Protein AF-A0A453KI21-F1 (afdb_monomer_lite)

Sequence (254 aa):
MFSLVADFQQQKTLALNTKFVDGLRAILQSTSLDKEFIAKAITLPGQGEIMDMMSIADPDAVHAVRTFIKKELAFQLKDDLLAAVTSNRSSEAYAFDHDSVARRALKNTCLAYLASLNEPDVTELALNEYKSATNMTEQFAALAALSQNPGQVREDALLDFYNKWQQDYLVVSKWFALQATSDIPGNVVNVQKLLAHPAFDMRNPNKVYSLIGGFCGSPVSFHAKDGSGYKFLGEVVLQLDKINPQVSLTVIAK

InterPro domains:
  IPR012779 Peptidase M1, alanyl aminopeptidase [PTHR46322] (1-251)
  IPR024601 Peptidase M1, alanyl aminopeptidase, C-terminal [PF17432] (8-248)
  IPR037144 Peptidase M1, alanyl aminopeptidase, C-terminal domain superfamily [G3DSA:1.25.50.10] (1-254)

Organism: Aegilops tauschii subsp. strangulata (NCBI:txid200361)

Foldseek 3Di:
DVVQLVCVVVVHDDDDDVVVLVVLLCLLPDPPDQLLVNLVVPDDDALVVVQVPDPHRDLVSSVVSVLVVLQVSCVVCVVSLVCLLVVLDDPDDDDDDRNVVSSLSNNLSSLLSNLSPVDPVSLVVLVCQLVPDPDPSSNVSSLLSNCQDDDDSNVVSLVVQCVVCVVPLVSVLQSLLSLLLHLPPPSLVVLVVVCVPPSADLLDLSSCCSHLVSNVSNCCRLVPVVNSNVVSLVVSLVVSCVRPVVSSVVSVVD

Structure (mmCIF, N/CA/C/O backbone):
data_AF-A0A453KI21-F1
#
_entry.id   AF-A0A453KI21-F1
#
loop_
_atom_site.group_PDB
_atom_site.id
_atom_site.type_symbol
_atom_site.label_atom_id
_atom_site.label_alt_id
_atom_site.label_comp_id
_atom_site.label_asym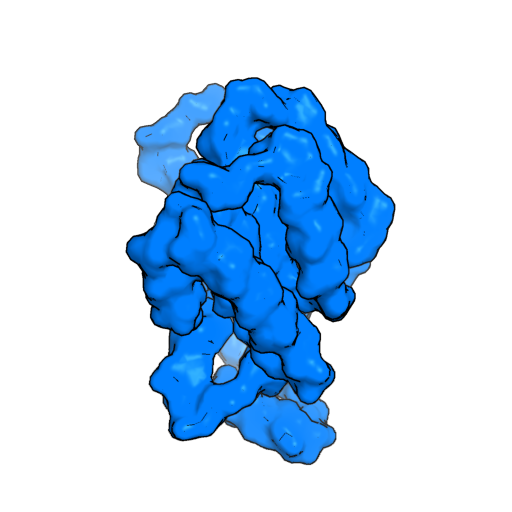_id
_atom_site.label_entity_id
_atom_site.label_seq_id
_atom_site.pdbx_PDB_ins_code
_atom_site.Cartn_x
_atom_site.Cartn_y
_atom_site.Cartn_z
_atom_site.occupancy
_atom_site.B_iso_or_equiv
_atom_site.auth_seq_id
_atom_site.auth_comp_id
_atom_site.auth_asym_id
_atom_site.auth_atom_id
_atom_site.pdbx_PDB_model_num
ATOM 1 N N . MET A 1 1 ? -18.758 -6.637 -2.333 1.00 88.69 1 MET A N 1
ATOM 2 C CA . MET A 1 1 ? -17.646 -6.210 -3.210 1.00 88.69 1 MET A CA 1
ATOM 3 C C . MET A 1 1 ? -17.960 -6.483 -4.677 1.00 88.69 1 MET A C 1
ATOM 5 O O . MET A 1 1 ? -18.103 -5.515 -5.399 1.00 88.69 1 MET A O 1
ATOM 9 N N . PHE A 1 2 ? -18.171 -7.729 -5.120 1.00 92.88 2 PHE A N 1
ATOM 10 C CA . PHE A 1 2 ? -18.483 -8.014 -6.537 1.00 92.88 2 PHE A CA 1
ATOM 11 C C . PHE A 1 2 ? -19.750 -7.332 -7.070 1.00 92.88 2 PHE A C 1
ATOM 13 O O . PHE A 1 2 ? -19.760 -6.870 -8.204 1.00 92.88 2 PHE A O 1
ATOM 20 N N . SER A 1 3 ? -20.789 -7.186 -6.242 1.00 93.69 3 SER A N 1
ATOM 21 C CA . SER A 1 3 ? -21.963 -6.381 -6.605 1.00 93.69 3 SER A CA 1
ATOM 22 C C . SER A 1 3 ? -21.591 -4.926 -6.915 1.00 93.69 3 SER A C 1
ATOM 24 O O . SER A 1 3 ? -22.049 -4.385 -7.908 1.00 93.69 3 SER A O 1
ATOM 26 N N . LEU A 1 4 ? -20.688 -4.329 -6.128 1.00 95.75 4 LEU A N 1
ATOM 27 C CA . LEU A 1 4 ? -20.191 -2.969 -6.349 1.00 95.75 4 LEU A CA 1
ATOM 28 C C . LEU A 1 4 ? -19.322 -2.871 -7.608 1.00 95.75 4 LEU A C 1
ATOM 30 O O . LEU A 1 4 ? -19.345 -1.842 -8.268 1.00 95.75 4 LEU A O 1
ATOM 34 N N . VAL A 1 5 ? -18.586 -3.929 -7.965 1.00 94.88 5 VAL A N 1
ATOM 35 C CA . VAL A 1 5 ? -17.861 -4.005 -9.249 1.00 94.88 5 VAL A CA 1
ATOM 36 C C . VAL A 1 5 ? -18.844 -3.984 -10.414 1.00 94.88 5 VAL A C 1
ATOM 38 O O . VAL A 1 5 ? -18.691 -3.167 -11.318 1.00 94.88 5 VAL A O 1
ATOM 41 N N . ALA A 1 6 ? -19.900 -4.799 -10.356 1.00 94.00 6 ALA A N 1
ATOM 42 C CA . ALA A 1 6 ? -20.945 -4.796 -11.376 1.00 94.00 6 ALA A CA 1
ATOM 43 C C . ALA A 1 6 ? -21.673 -3.441 -11.462 1.00 94.00 6 ALA A C 1
ATOM 45 O O . ALA A 1 6 ? -21.967 -2.969 -12.561 1.00 94.00 6 ALA A O 1
ATOM 46 N N . ASP A 1 7 ? -21.937 -2.800 -10.321 1.00 96.19 7 ASP A N 1
ATOM 47 C CA . ASP A 1 7 ? -22.543 -1.469 -10.266 1.00 96.19 7 ASP A CA 1
ATOM 48 C C . ASP A 1 7 ? -21.616 -0.400 -10.865 1.00 96.19 7 ASP A C 1
ATOM 50 O O . ASP A 1 7 ? -22.073 0.406 -11.675 1.00 96.19 7 ASP A O 1
ATOM 54 N N . PHE A 1 8 ? -20.312 -0.438 -10.559 1.00 96.56 8 PHE A N 1
ATOM 55 C CA . PHE A 1 8 ? -19.313 0.464 -11.143 1.00 96.56 8 PHE A CA 1
ATOM 56 C C . PHE A 1 8 ? -19.233 0.319 -12.668 1.00 96.56 8 PHE A C 1
ATOM 58 O O . PHE A 1 8 ? -19.279 1.314 -13.391 1.00 96.56 8 PHE A O 1
ATOM 65 N N . GLN A 1 9 ? -19.179 -0.918 -13.171 1.00 94.25 9 GLN A N 1
ATOM 66 C CA . GLN A 1 9 ? -19.146 -1.212 -14.609 1.00 94.25 9 GLN A CA 1
ATOM 67 C C . GLN A 1 9 ? -20.409 -0.725 -15.336 1.00 94.25 9 GLN A C 1
ATOM 69 O O . GLN A 1 9 ? -20.347 -0.334 -16.500 1.00 94.25 9 GLN A O 1
ATOM 74 N N . GLN A 1 10 ? -21.549 -0.704 -14.642 1.00 95.81 10 GLN A N 1
ATOM 75 C CA . GLN A 1 10 ? -22.823 -0.175 -15.138 1.00 95.81 10 GLN A CA 1
ATOM 76 C C . GLN A 1 10 ? -23.001 1.328 -14.868 1.00 95.81 10 GLN A C 1
ATOM 78 O O . GLN A 1 10 ? -24.093 1.852 -15.083 1.00 95.81 10 GLN A O 1
ATOM 83 N N . GLN A 1 11 ? -21.957 2.018 -14.391 1.00 94.88 11 GLN A N 1
ATOM 84 C CA . GLN A 1 11 ? -21.974 3.446 -14.052 1.00 94.88 11 GLN A CA 1
ATOM 85 C C . GLN A 1 11 ? -23.061 3.829 -13.034 1.00 94.88 11 GLN A C 1
ATOM 87 O O . GLN A 1 11 ? -23.591 4.941 -13.050 1.00 94.88 11 GLN A O 1
ATOM 92 N N . LYS A 1 12 ? -23.408 2.908 -12.132 1.00 96.19 12 LYS A N 1
ATOM 93 C CA . LYS A 1 12 ? -24.320 3.183 -11.022 1.00 96.19 12 LYS A CA 1
ATOM 94 C C . LYS A 1 12 ? -23.566 3.815 -9.860 1.00 96.19 12 LYS A C 1
ATOM 96 O O . LYS A 1 12 ? -22.378 3.572 -9.650 1.00 96.19 12 LYS A O 1
ATOM 101 N N . THR A 1 13 ? -24.290 4.586 -9.056 1.00 94.19 13 THR A N 1
ATOM 102 C CA . THR A 1 13 ? -23.771 5.110 -7.793 1.00 94.19 13 THR A CA 1
ATOM 103 C C . THR A 1 13 ? -23.412 3.961 -6.859 1.00 94.19 13 THR A C 1
ATOM 105 O O . THR A 1 13 ? -24.246 3.102 -6.570 1.00 94.19 13 THR A O 1
ATOM 108 N N . LEU A 1 14 ? -22.178 3.962 -6.362 1.00 96.50 14 LEU A N 1
ATOM 109 C CA . LEU A 1 14 ? -21.730 2.994 -5.371 1.00 96.50 14 LEU A CA 1
ATOM 110 C C . LEU A 1 14 ? -22.283 3.362 -3.994 1.00 96.50 14 LEU A C 1
ATOM 112 O O . LEU A 1 14 ? -22.213 4.515 -3.576 1.00 96.50 14 LEU A O 1
ATOM 116 N N . ALA A 1 15 ? -22.809 2.370 -3.281 1.00 95.62 15 ALA A N 1
ATOM 117 C CA . ALA A 1 15 ? -23.308 2.538 -1.924 1.00 95.62 15 ALA A CA 1
ATOM 118 C C . ALA A 1 15 ? -22.867 1.355 -1.064 1.00 95.62 15 ALA A C 1
ATOM 120 O O . ALA A 1 15 ? -23.114 0.194 -1.399 1.00 95.62 15 ALA A O 1
ATOM 121 N N . LEU A 1 16 ? -22.203 1.642 0.055 1.00 95.31 16 LEU A N 1
ATOM 122 C CA . LEU A 1 16 ? -21.777 0.604 0.981 1.00 95.31 16 LEU A CA 1
ATOM 123 C C . LEU A 1 16 ? -22.941 0.208 1.897 1.00 95.31 16 LEU A C 1
ATOM 125 O O . LEU A 1 16 ? -23.665 1.056 2.412 1.00 95.31 16 LEU A O 1
ATOM 129 N N . ASN A 1 17 ? -23.128 -1.094 2.107 1.00 94.94 17 ASN A N 1
ATOM 130 C CA . ASN A 1 17 ? -24.158 -1.592 3.015 1.00 94.94 17 ASN A CA 1
ATOM 131 C C . ASN A 1 17 ? -23.840 -1.152 4.453 1.00 94.94 17 ASN A C 1
ATOM 133 O O . ASN A 1 17 ? -22.791 -1.513 4.983 1.00 94.94 17 ASN A O 1
ATOM 137 N N . THR A 1 18 ? -24.756 -0.433 5.101 1.00 94.88 18 THR A N 1
ATOM 138 C CA . THR A 1 18 ? -24.568 0.073 6.470 1.00 94.88 18 THR A CA 1
ATOM 139 C C . THR A 1 18 ? -24.265 -1.040 7.472 1.00 94.88 18 THR A C 1
ATOM 141 O O . THR A 1 18 ? -23.373 -0.886 8.298 1.00 94.88 18 THR A O 1
ATOM 144 N N . LYS A 1 19 ? -24.877 -2.223 7.323 1.00 96.75 19 LYS A N 1
ATOM 145 C CA . LYS A 1 19 ? -24.600 -3.384 8.189 1.00 96.75 19 LYS A CA 1
ATOM 146 C C . LYS A 1 19 ? -23.153 -3.870 8.100 1.00 96.75 19 LYS A C 1
ATOM 148 O O . LYS A 1 19 ? -22.631 -4.417 9.066 1.00 96.75 19 LYS A O 1
ATOM 153 N N . PHE A 1 20 ? -22.514 -3.708 6.941 1.00 96.19 20 PHE A N 1
ATOM 154 C CA . PHE A 1 20 ? -21.101 -4.047 6.777 1.00 96.19 20 PHE A CA 1
ATOM 155 C C . PHE A 1 20 ? -20.214 -3.063 7.547 1.00 96.19 20 PHE A C 1
ATOM 157 O O . PHE A 1 20 ? -19.293 -3.490 8.240 1.00 96.19 20 PHE A O 1
ATOM 164 N N . VAL A 1 21 ? -20.538 -1.767 7.492 1.00 97.69 21 VAL A N 1
ATOM 165 C CA . VAL A 1 21 ? -19.843 -0.730 8.269 1.00 97.69 21 VAL A CA 1
ATOM 166 C C . VAL A 1 21 ? -20.024 -0.962 9.769 1.00 97.69 21 VAL A C 1
ATOM 168 O O . VAL A 1 21 ? -19.043 -0.962 10.508 1.00 97.69 21 VAL A O 1
ATOM 171 N N . ASP A 1 22 ? -21.251 -1.240 10.214 1.00 97.69 22 ASP A N 1
ATOM 172 C CA . ASP A 1 22 ? -21.559 -1.503 11.623 1.00 97.69 22 ASP A CA 1
ATOM 173 C C . ASP A 1 22 ? -20.832 -2.747 12.152 1.00 97.69 22 ASP A C 1
ATOM 175 O O . ASP A 1 22 ? -20.326 -2.740 13.274 1.00 97.69 22 ASP A O 1
ATOM 179 N N . GLY A 1 23 ? -20.716 -3.796 11.331 1.00 97.88 23 GLY A N 1
ATOM 180 C CA . GLY A 1 23 ? -19.939 -4.988 11.668 1.00 97.88 23 GLY A CA 1
ATOM 181 C C . GLY A 1 23 ? -18.451 -4.687 11.860 1.00 97.88 23 GLY A C 1
ATOM 182 O O . GLY A 1 23 ? -17.856 -5.129 12.844 1.00 97.88 23 GLY A O 1
ATOM 183 N N . LEU A 1 24 ? -17.851 -3.893 10.966 1.00 97.81 24 LEU A N 1
ATOM 184 C CA . LEU A 1 24 ? -16.454 -3.475 11.110 1.00 97.81 24 LEU A CA 1
ATOM 185 C C . LEU A 1 24 ? -16.248 -2.539 12.305 1.00 97.81 24 LEU A C 1
ATOM 187 O O . LEU A 1 24 ? -15.242 -2.676 12.999 1.00 97.81 24 LEU A O 1
ATOM 191 N N . ARG A 1 25 ? -17.213 -1.659 12.605 1.00 98.38 25 ARG A N 1
ATOM 192 C CA . ARG A 1 25 ? -17.193 -0.830 13.818 1.00 98.38 25 ARG A CA 1
ATOM 193 C C . ARG A 1 25 ? -17.177 -1.689 15.078 1.00 98.38 25 ARG A C 1
ATOM 195 O O . ARG A 1 25 ? -16.337 -1.476 15.945 1.00 98.38 25 ARG A O 1
ATOM 202 N N . ALA A 1 26 ? -18.051 -2.694 15.153 1.00 98.12 26 ALA A N 1
ATOM 203 C CA . ALA A 1 26 ? -18.116 -3.603 16.295 1.00 98.12 26 ALA A CA 1
ATOM 204 C C . ALA A 1 26 ? -16.807 -4.389 16.492 1.00 98.12 26 ALA A C 1
ATOM 206 O O . ALA A 1 26 ? -16.370 -4.582 17.625 1.00 98.12 26 ALA A O 1
ATOM 207 N N . ILE A 1 27 ? -16.158 -4.809 15.400 1.00 97.88 27 ILE A N 1
ATOM 208 C CA . ILE A 1 27 ? -14.840 -5.458 15.454 1.00 97.88 27 ILE A CA 1
ATOM 209 C C . ILE A 1 27 ? -13.773 -4.474 15.955 1.00 97.88 27 ILE A C 1
ATOM 211 O O . ILE A 1 27 ? -13.009 -4.818 16.853 1.00 97.88 27 ILE A O 1
ATOM 215 N N . LEU A 1 28 ? -13.740 -3.253 15.414 1.00 97.25 28 LEU A N 1
ATOM 216 C CA . LEU A 1 28 ? -12.749 -2.228 15.754 1.00 97.25 28 LEU A CA 1
ATOM 217 C C . LEU A 1 28 ? -12.852 -1.752 17.213 1.00 97.25 28 LEU A C 1
ATOM 219 O O . LEU A 1 28 ? -11.831 -1.489 17.842 1.00 97.25 28 LEU A O 1
ATOM 223 N N . GLN A 1 29 ? -14.070 -1.672 17.754 1.00 96.62 29 GLN A N 1
ATOM 224 C CA . GLN A 1 29 ? -14.344 -1.271 19.139 1.00 96.62 29 GLN A CA 1
ATOM 225 C C . GLN A 1 29 ? -14.232 -2.426 20.150 1.00 96.62 29 GLN A C 1
ATOM 227 O O . GLN A 1 29 ? -14.390 -2.211 21.354 1.00 96.62 29 GLN A O 1
ATOM 232 N N . SER A 1 30 ? -13.990 -3.656 19.692 1.00 96.50 30 SER A N 1
ATOM 233 C CA . SER A 1 30 ? -13.939 -4.813 20.579 1.00 96.50 30 SER A CA 1
ATOM 234 C C . SER A 1 30 ? -12.731 -4.761 21.513 1.00 96.50 30 SER A C 1
ATOM 236 O O . SER A 1 30 ? -11.589 -4.640 21.076 1.00 96.50 30 SER A O 1
ATOM 238 N N . THR A 1 31 ? -12.978 -4.923 22.812 1.00 93.56 31 THR A N 1
ATOM 239 C CA . THR A 1 31 ? -11.933 -4.998 23.843 1.00 93.56 31 THR A CA 1
ATOM 240 C C . THR A 1 31 ? -11.497 -6.427 24.156 1.00 93.56 31 THR A C 1
ATOM 242 O O . THR A 1 31 ? -10.493 -6.621 24.838 1.00 93.56 31 THR A O 1
ATOM 245 N N . SER A 1 32 ? -12.239 -7.431 23.678 1.00 95.69 32 SER A N 1
ATOM 246 C CA . SER A 1 32 ? -11.951 -8.849 23.922 1.00 95.69 32 SER A CA 1
ATOM 247 C C . SER A 1 32 ? -11.185 -9.518 22.783 1.00 95.69 32 SER A C 1
ATOM 249 O O . SER A 1 32 ? -10.675 -10.622 22.961 1.00 95.69 32 SER A O 1
ATOM 251 N N . LEU A 1 33 ? -11.164 -8.904 21.597 1.00 97.12 33 LEU A N 1
ATOM 252 C CA . LEU A 1 33 ? -10.448 -9.428 20.440 1.00 97.12 33 LEU A CA 1
ATOM 253 C C . LEU A 1 33 ? -8.982 -9.001 20.472 1.00 97.12 33 LEU A C 1
ATOM 255 O O . LEU A 1 33 ? -8.642 -7.887 20.866 1.00 97.12 33 LEU A O 1
ATOM 259 N N . ASP A 1 34 ? -8.120 -9.893 19.997 1.00 97.19 34 ASP A N 1
ATOM 260 C CA . ASP A 1 34 ? -6.720 -9.578 19.761 1.00 97.19 34 ASP A CA 1
ATOM 261 C C . ASP A 1 34 ? -6.574 -8.483 18.683 1.00 97.19 34 ASP A C 1
ATOM 263 O O . ASP A 1 34 ? -7.306 -8.449 17.688 1.00 97.19 34 ASP A O 1
ATOM 267 N N . LYS A 1 35 ? -5.616 -7.570 18.870 1.00 97.94 35 LYS A N 1
ATOM 268 C CA . LYS A 1 35 ? -5.434 -6.412 17.980 1.00 97.94 35 LYS A CA 1
ATOM 269 C C . LYS A 1 35 ? -4.913 -6.797 16.599 1.00 97.94 35 LYS A C 1
ATOM 271 O O . LYS A 1 35 ? -5.273 -6.146 15.619 1.00 97.94 35 LYS A O 1
ATOM 276 N N . GLU A 1 36 ? -4.095 -7.842 16.499 1.00 96.44 36 GLU A N 1
ATOM 277 C CA . GLU A 1 36 ? -3.643 -8.365 15.213 1.00 96.44 36 GLU A CA 1
ATOM 278 C C . GLU A 1 36 ? -4.816 -9.000 14.463 1.00 96.44 36 GLU A C 1
ATOM 280 O O . GLU A 1 36 ? -4.980 -8.760 13.264 1.00 96.44 36 GLU A O 1
ATOM 285 N N . PHE A 1 37 ? -5.691 -9.720 15.178 1.00 98.06 37 PHE A N 1
ATOM 286 C CA . PHE A 1 37 ? -6.939 -10.220 14.602 1.00 98.06 37 PHE A CA 1
ATOM 287 C C . PHE A 1 37 ? -7.814 -9.079 14.074 1.00 98.06 37 PHE A C 1
ATOM 289 O O . PHE A 1 37 ? -8.241 -9.138 12.921 1.00 98.06 37 PHE A O 1
ATOM 296 N N . ILE A 1 38 ? -8.039 -8.022 14.866 1.00 98.44 38 ILE A N 1
ATOM 297 C CA . ILE A 1 38 ? -8.803 -6.843 14.423 1.00 98.44 38 ILE A CA 1
ATOM 298 C C . ILE A 1 38 ? -8.168 -6.254 13.157 1.00 98.44 38 ILE A C 1
ATOM 300 O O . ILE A 1 38 ? -8.865 -6.061 12.162 1.00 98.44 38 ILE A O 1
ATOM 304 N N . ALA A 1 39 ? -6.848 -6.031 13.153 1.00 98.25 39 ALA A N 1
ATOM 305 C CA . ALA A 1 39 ? -6.127 -5.480 12.005 1.00 98.25 39 ALA A CA 1
ATOM 306 C C . ALA A 1 39 ? -6.333 -6.317 10.730 1.00 98.25 39 ALA A C 1
ATOM 308 O O . ALA A 1 39 ? -6.591 -5.771 9.653 1.00 98.25 39 ALA A O 1
ATOM 309 N N . LYS A 1 40 ? -6.266 -7.649 10.842 1.00 97.75 40 LYS A N 1
ATOM 310 C CA . LYS A 1 40 ? -6.513 -8.563 9.719 1.00 97.75 40 LYS A CA 1
ATOM 311 C C . LYS A 1 40 ? -7.974 -8.572 9.285 1.00 97.75 40 LYS A C 1
ATOM 313 O O . LYS A 1 40 ? -8.231 -8.495 8.089 1.00 97.75 40 LYS A O 1
ATOM 318 N N . ALA A 1 41 ? -8.914 -8.609 10.226 1.00 97.69 41 ALA A N 1
ATOM 319 C CA . ALA A 1 41 ? -10.347 -8.647 9.946 1.00 97.69 41 ALA A CA 1
ATOM 320 C C . ALA A 1 41 ? -10.839 -7.396 9.202 1.00 97.69 41 ALA A C 1
ATOM 322 O O . ALA A 1 41 ? -11.707 -7.500 8.337 1.00 97.69 41 ALA A O 1
ATOM 323 N N . ILE A 1 42 ? -10.265 -6.225 9.501 1.00 97.25 42 ILE A N 1
ATOM 324 C CA . ILE A 1 42 ? -10.598 -4.977 8.803 1.00 97.25 42 ILE A CA 1
ATOM 325 C C . ILE A 1 42 ? -9.765 -4.754 7.532 1.00 97.25 42 ILE A C 1
ATOM 327 O O . ILE A 1 42 ? -9.990 -3.768 6.836 1.00 97.25 42 ILE A O 1
ATOM 331 N N . THR A 1 43 ? -8.788 -5.605 7.205 1.00 97.25 43 THR A N 1
ATOM 332 C CA . THR A 1 43 ? -7.973 -5.445 5.990 1.00 97.25 43 THR A CA 1
ATOM 333 C C . THR A 1 43 ? -8.751 -5.926 4.765 1.00 97.25 43 THR A C 1
ATOM 335 O O . THR A 1 43 ? -9.163 -7.080 4.692 1.00 97.25 43 THR A O 1
ATOM 338 N N . LEU A 1 44 ? -8.937 -5.048 3.773 1.00 96.06 44 LEU A N 1
ATOM 339 C CA . LEU A 1 44 ? -9.580 -5.424 2.511 1.00 96.06 44 LEU A CA 1
ATOM 340 C C . LEU A 1 44 ? -8.697 -6.393 1.708 1.00 96.06 44 LEU A C 1
ATOM 342 O O . LEU A 1 44 ? -7.485 -6.153 1.640 1.00 96.06 44 LEU A O 1
ATOM 346 N N . PRO A 1 45 ? -9.299 -7.379 1.010 1.00 95.62 45 PRO A N 1
ATOM 347 C CA . PRO A 1 45 ? -8.590 -8.252 0.077 1.00 95.62 45 PRO A CA 1
ATOM 348 C C . PRO A 1 45 ? -7.710 -7.485 -0.916 1.00 95.62 45 PRO A C 1
ATOM 350 O O . PRO A 1 45 ? -7.990 -6.326 -1.268 1.00 95.62 45 PRO A O 1
ATOM 353 N N . GLY A 1 46 ? -6.632 -8.128 -1.364 1.00 94.00 46 GLY A N 1
ATOM 354 C CA . GLY A 1 46 ? -5.739 -7.582 -2.387 1.00 94.00 46 GLY A CA 1
ATOM 355 C C . GLY A 1 46 ? -6.441 -7.427 -3.742 1.00 94.00 46 GLY A C 1
ATOM 356 O O . GLY A 1 46 ? -7.391 -8.143 -4.038 1.00 94.00 46 GLY A O 1
ATOM 357 N N . GLN A 1 47 ? -5.976 -6.507 -4.595 1.00 94.50 47 GLN A N 1
ATOM 358 C CA . GLN A 1 47 ? -6.562 -6.348 -5.937 1.00 94.50 47 GLN A CA 1
ATOM 359 C C . GLN A 1 47 ? -6.425 -7.633 -6.773 1.00 94.50 47 GLN A C 1
ATOM 361 O O . GLN A 1 47 ? -7.393 -8.040 -7.404 1.00 94.50 47 GLN A O 1
ATOM 366 N N . GLY A 1 48 ? -5.265 -8.303 -6.715 1.00 92.62 48 GLY A N 1
ATOM 367 C CA . GLY A 1 48 ? -5.045 -9.606 -7.358 1.00 92.62 48 GLY A CA 1
ATOM 368 C C . GLY A 1 48 ? -6.017 -10.678 -6.866 1.00 92.62 48 GLY A C 1
ATOM 369 O O . GLY A 1 48 ? -6.702 -11.286 -7.673 1.00 92.62 48 GLY A O 1
ATOM 370 N N . GLU A 1 49 ? -6.183 -10.809 -5.546 1.00 94.06 49 GLU A N 1
ATOM 371 C CA . GLU A 1 49 ? -7.136 -11.760 -4.946 1.00 94.06 49 GLU A CA 1
ATOM 372 C C . GLU A 1 49 ? -8.573 -11.525 -5.433 1.00 94.06 49 GLU A C 1
ATOM 374 O O . GLU A 1 49 ? -9.317 -12.470 -5.683 1.00 94.06 49 GLU A O 1
ATOM 379 N N . ILE A 1 50 ? -8.980 -10.259 -5.578 1.00 95.31 50 ILE A N 1
ATOM 380 C CA . ILE A 1 50 ? -10.307 -9.911 -6.096 1.00 95.31 50 ILE A CA 1
ATOM 381 C C . ILE A 1 50 ? -10.427 -10.316 -7.567 1.00 95.31 50 ILE A C 1
ATOM 383 O O . ILE A 1 50 ? -11.444 -10.900 -7.938 1.00 95.31 50 ILE A O 1
ATOM 387 N N . MET A 1 51 ? -9.411 -10.027 -8.386 1.00 94.94 51 MET A N 1
ATOM 388 C CA . MET A 1 51 ? -9.396 -10.375 -9.810 1.00 94.94 51 MET A CA 1
ATOM 389 C C . MET A 1 51 ? -9.379 -11.890 -10.045 1.00 94.94 51 MET A C 1
ATOM 391 O O . MET A 1 51 ? -10.090 -12.352 -10.931 1.00 94.94 51 MET A O 1
ATOM 395 N N . ASP A 1 52 ? -8.660 -12.662 -9.228 1.00 93.94 52 ASP A N 1
ATOM 396 C CA . ASP A 1 52 ? -8.603 -14.131 -9.320 1.00 93.94 52 ASP A CA 1
ATOM 397 C C . ASP A 1 52 ? -9.971 -14.791 -9.081 1.00 93.94 52 ASP A C 1
ATOM 399 O O . ASP A 1 52 ? -10.246 -15.888 -9.568 1.00 93.94 52 ASP A O 1
ATOM 403 N N . MET A 1 53 ? -10.856 -14.122 -8.337 1.00 93.88 53 MET A N 1
ATOM 404 C CA . MET A 1 53 ? -12.231 -14.568 -8.101 1.00 93.88 53 MET A CA 1
ATOM 405 C C . MET A 1 53 ? -13.218 -14.121 -9.195 1.00 93.88 53 MET A C 1
ATOM 407 O O . MET A 1 53 ? -14.389 -14.511 -9.158 1.00 93.88 53 MET A O 1
ATOM 411 N N . MET A 1 54 ? -12.793 -13.285 -10.148 1.00 94.38 54 MET A N 1
ATOM 412 C CA . MET A 1 54 ? -13.631 -12.792 -11.244 1.00 94.38 54 MET A CA 1
ATOM 413 C C . MET A 1 54 ? -13.513 -13.698 -12.472 1.00 94.38 54 MET A C 1
ATOM 415 O O . MET A 1 54 ? -12.452 -14.225 -12.782 1.00 94.38 54 MET A O 1
ATOM 419 N N . SER A 1 55 ? -14.604 -13.844 -13.228 1.00 93.25 55 SER A N 1
ATOM 420 C CA . SER A 1 55 ? -14.570 -14.570 -14.506 1.00 93.25 55 SER A CA 1
ATOM 421 C C . SER A 1 55 ? -13.780 -13.825 -15.584 1.00 93.25 55 SER A C 1
ATOM 423 O O . SER A 1 55 ? -13.120 -14.446 -16.412 1.00 93.25 55 SER A O 1
ATOM 425 N N . ILE A 1 56 ? -13.862 -12.493 -15.579 1.00 94.19 56 ILE A N 1
ATOM 426 C CA . ILE A 1 56 ? -13.089 -11.589 -16.430 1.00 94.19 56 ILE A CA 1
ATOM 427 C C . ILE A 1 56 ? -12.516 -10.521 -15.507 1.00 94.19 56 ILE A C 1
ATOM 429 O O . ILE A 1 56 ? -13.281 -9.791 -14.879 1.00 94.19 56 ILE A O 1
ATOM 433 N N . ALA A 1 57 ? -11.190 -10.443 -15.412 1.00 94.62 57 ALA A N 1
ATOM 434 C CA . ALA A 1 57 ? -10.521 -9.441 -14.595 1.00 94.62 57 ALA A CA 1
ATOM 435 C C . ALA A 1 57 ? -10.750 -8.028 -15.159 1.00 94.62 57 ALA A C 1
ATOM 437 O O . ALA A 1 57 ? -10.620 -7.796 -16.361 1.00 94.62 57 ALA A O 1
ATOM 438 N N . ASP A 1 58 ? -11.059 -7.084 -14.272 1.00 95.88 58 ASP A N 1
ATOM 439 C CA . ASP A 1 58 ? -11.208 -5.661 -14.588 1.00 95.88 58 ASP A CA 1
ATOM 440 C C . ASP A 1 58 ? -10.404 -4.841 -13.561 1.00 95.88 58 ASP A C 1
ATOM 442 O O . ASP A 1 58 ? -10.930 -4.505 -12.493 1.00 95.88 58 ASP A O 1
ATOM 446 N N . PRO A 1 59 ? -9.112 -4.571 -13.836 1.00 95.31 59 PRO A N 1
ATOM 447 C CA . PRO A 1 59 ? -8.220 -3.881 -12.904 1.00 95.31 59 PRO A CA 1
ATOM 448 C C . PRO A 1 59 ? -8.735 -2.500 -12.490 1.00 95.31 59 PRO A C 1
ATOM 450 O O . PRO A 1 59 ? -8.639 -2.132 -11.319 1.00 95.31 59 PRO A O 1
ATOM 453 N N . ASP A 1 60 ? -9.336 -1.757 -13.423 1.00 95.12 60 ASP A N 1
ATOM 454 C CA . ASP A 1 60 ? -9.865 -0.419 -13.161 1.00 95.12 60 ASP A CA 1
ATOM 455 C C . ASP A 1 60 ? -11.085 -0.472 -12.241 1.00 95.12 60 ASP A C 1
ATOM 457 O O . ASP A 1 60 ? -11.161 0.283 -11.267 1.00 95.12 60 ASP A O 1
ATOM 461 N N . ALA A 1 61 ? -12.035 -1.376 -12.511 1.00 96.38 61 ALA A N 1
ATOM 462 C CA . ALA A 1 61 ? -13.220 -1.519 -11.670 1.00 96.38 61 ALA A CA 1
ATOM 463 C C . ALA A 1 61 ? -12.866 -2.034 -10.270 1.00 96.38 61 ALA A C 1
ATOM 465 O O . ALA A 1 61 ? -13.399 -1.533 -9.276 1.00 96.38 61 ALA A O 1
ATOM 466 N N . VAL A 1 62 ? -11.935 -2.990 -10.171 1.00 96.81 62 VAL A N 1
ATOM 467 C CA . VAL A 1 62 ? -11.438 -3.493 -8.882 1.00 96.81 62 VAL A CA 1
ATOM 468 C C . VAL A 1 62 ? -10.751 -2.381 -8.097 1.00 96.81 62 VAL A C 1
ATOM 470 O O . VAL A 1 62 ? -11.077 -2.183 -6.922 1.00 96.81 62 VAL A O 1
ATOM 473 N N . HIS A 1 63 ? -9.853 -1.622 -8.731 1.00 96.44 63 HIS A N 1
ATOM 474 C CA . HIS A 1 63 ? -9.184 -0.497 -8.090 1.00 96.44 63 HIS A CA 1
ATOM 475 C C . HIS A 1 63 ? -10.190 0.559 -7.615 1.00 96.44 63 HIS A C 1
ATOM 477 O O . HIS A 1 63 ? -10.166 0.951 -6.445 1.00 96.44 63 HIS A O 1
ATOM 483 N N . ALA A 1 64 ? -11.115 0.980 -8.483 1.00 96.50 64 ALA A N 1
ATOM 484 C CA . ALA A 1 64 ? -12.105 2.002 -8.161 1.00 96.50 64 ALA A CA 1
ATOM 485 C C . ALA A 1 64 ? -13.013 1.582 -6.996 1.00 96.50 64 ALA A C 1
ATOM 487 O O . ALA A 1 64 ? -13.192 2.344 -6.045 1.00 96.50 64 ALA A O 1
ATOM 488 N N . VAL A 1 65 ? -13.535 0.351 -7.018 1.00 97.62 65 VAL A N 1
ATOM 489 C CA . VAL A 1 65 ? -14.411 -0.170 -5.958 1.00 97.62 65 VAL A CA 1
ATOM 490 C C . VAL A 1 65 ? -13.658 -0.378 -4.652 1.00 97.62 65 VAL A C 1
ATOM 492 O O . VAL A 1 65 ? -14.176 -0.036 -3.589 1.00 97.62 65 VAL A O 1
ATOM 495 N N . ARG A 1 66 ? -12.434 -0.913 -4.693 1.00 97.06 66 ARG A N 1
ATOM 496 C CA . ARG A 1 66 ? -11.625 -1.099 -3.483 1.00 97.06 66 ARG A CA 1
ATOM 497 C C . ARG A 1 66 ? -11.265 0.245 -2.852 1.00 97.06 66 ARG A C 1
ATOM 499 O O . ARG A 1 66 ? -11.371 0.387 -1.635 1.00 97.06 66 ARG A O 1
ATOM 506 N N . THR A 1 67 ? -10.899 1.233 -3.669 1.00 96.38 67 THR A N 1
ATOM 507 C CA . THR A 1 67 ? -10.640 2.609 -3.225 1.00 96.38 67 THR A CA 1
ATOM 508 C C . THR A 1 67 ? -11.898 3.254 -2.649 1.00 96.38 67 THR A C 1
ATOM 510 O O . THR A 1 67 ? -11.820 3.863 -1.583 1.00 96.38 67 THR A O 1
ATOM 513 N N . PHE A 1 68 ? -13.057 3.069 -3.290 1.00 97.81 68 PHE A N 1
ATOM 514 C CA . PHE A 1 68 ? -14.350 3.528 -2.777 1.00 97.81 68 PHE A CA 1
ATOM 515 C C . PHE A 1 68 ? -14.655 2.931 -1.400 1.00 97.81 68 PHE A C 1
ATOM 517 O O . PHE A 1 68 ? -14.859 3.683 -0.454 1.00 97.81 68 PHE A O 1
ATOM 524 N N . ILE A 1 69 ? -14.611 1.600 -1.253 1.00 98.06 69 ILE A N 1
ATOM 525 C CA . ILE A 1 69 ? -14.883 0.931 0.030 1.00 98.06 69 ILE A CA 1
ATOM 526 C C . ILE A 1 69 ? -13.913 1.430 1.103 1.00 98.06 69 ILE A C 1
ATOM 528 O O . ILE A 1 69 ? -14.335 1.726 2.217 1.00 98.06 69 ILE A O 1
ATOM 532 N N . LYS A 1 70 ? -12.620 1.550 0.773 1.00 97.81 70 LYS A N 1
ATOM 533 C CA . LYS A 1 70 ? -11.604 2.023 1.717 1.00 97.81 70 LYS A CA 1
ATOM 534 C C . LYS A 1 70 ? -11.912 3.435 2.223 1.00 97.81 70 LYS A C 1
ATOM 536 O O . LYS A 1 70 ? -11.882 3.653 3.432 1.00 97.81 70 LYS A O 1
ATOM 541 N N . LYS A 1 71 ? -12.225 4.365 1.315 1.00 97.62 71 LYS A N 1
ATOM 542 C CA . LYS A 1 71 ? -12.561 5.756 1.653 1.00 97.62 71 LYS A CA 1
ATOM 543 C C . LYS A 1 71 ? -13.872 5.861 2.425 1.00 97.62 71 LYS A C 1
ATOM 545 O O . LYS A 1 71 ? -13.927 6.579 3.413 1.00 97.62 71 LYS A O 1
ATOM 550 N N . GLU A 1 72 ? -14.890 5.109 2.019 1.00 98.12 72 GLU A N 1
ATOM 551 C CA . GLU A 1 72 ? -16.199 5.108 2.675 1.00 98.12 72 GLU A CA 1
ATOM 552 C C . GLU A 1 72 ? -16.108 4.581 4.114 1.00 98.12 72 GLU A C 1
ATOM 554 O O . GLU A 1 72 ? -16.655 5.180 5.037 1.00 98.12 72 GLU A O 1
ATOM 559 N N . LEU A 1 73 ? -15.343 3.505 4.332 1.00 98.50 73 LEU A N 1
ATOM 560 C CA . LEU A 1 73 ? -15.045 3.008 5.675 1.00 98.50 73 LEU A CA 1
ATOM 561 C C . LEU A 1 73 ? -14.243 4.020 6.490 1.00 98.50 73 LEU A C 1
ATOM 563 O O . LEU A 1 73 ? -14.576 4.263 7.645 1.00 98.50 73 LEU A O 1
ATOM 567 N N . ALA A 1 74 ? -13.210 4.622 5.897 1.00 98.44 74 ALA A N 1
ATOM 568 C CA . ALA A 1 74 ? -12.409 5.632 6.577 1.00 98.44 74 ALA A CA 1
ATOM 569 C C . ALA A 1 74 ? -13.249 6.843 7.004 1.00 98.44 74 ALA A C 1
ATOM 571 O O . ALA A 1 74 ? -13.036 7.375 8.088 1.00 98.44 74 ALA A O 1
ATOM 572 N N . PHE A 1 75 ? -14.21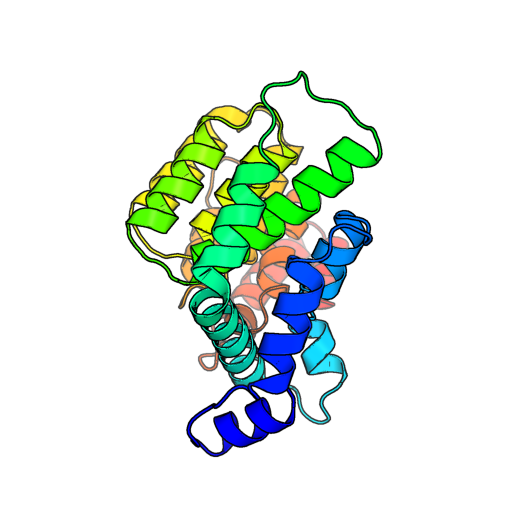8 7.244 6.179 1.00 98.25 75 PHE A N 1
ATOM 573 C CA . PHE A 1 75 ? -15.113 8.361 6.458 1.00 98.25 75 PHE A CA 1
ATOM 574 C C . PHE A 1 75 ? -16.109 8.012 7.569 1.00 98.25 75 PHE A C 1
ATOM 576 O O . PHE A 1 75 ? -16.181 8.710 8.578 1.00 98.25 75 PHE A O 1
ATOM 583 N N . GLN A 1 76 ? -16.835 6.896 7.436 1.00 98.31 76 GLN A N 1
ATOM 584 C CA . GLN A 1 76 ? -17.867 6.500 8.404 1.00 98.31 76 GLN A CA 1
ATOM 585 C C . GLN A 1 76 ? -17.318 6.002 9.753 1.00 98.31 76 GLN A C 1
ATOM 587 O O . GLN A 1 76 ? -18.072 5.926 10.727 1.00 98.31 76 GLN A O 1
ATOM 592 N N . LEU A 1 77 ? -16.037 5.623 9.808 1.00 98.50 77 LEU A N 1
ATOM 593 C CA . LEU A 1 77 ? -15.343 5.141 11.009 1.00 98.50 77 LEU A CA 1
ATOM 594 C C . LEU A 1 77 ? -14.213 6.086 11.444 1.00 98.50 77 LEU A C 1
ATOM 596 O O . LEU A 1 77 ? -13.327 5.661 12.182 1.00 98.50 77 LEU A O 1
ATOM 600 N N . LYS A 1 78 ? -14.197 7.347 10.980 1.00 98.50 78 LYS A N 1
ATOM 601 C CA . LYS A 1 78 ? -13.076 8.279 11.210 1.00 98.50 78 LYS A CA 1
ATOM 602 C C . LYS A 1 78 ? -12.701 8.373 12.692 1.00 98.50 78 LYS A C 1
ATOM 604 O O . LYS A 1 78 ? -11.533 8.195 13.036 1.00 98.50 78 LYS A O 1
ATOM 609 N N . ASP A 1 79 ? -13.686 8.578 13.563 1.00 98.25 79 ASP A N 1
ATOM 610 C CA . ASP A 1 79 ? -13.465 8.716 15.007 1.00 98.25 79 ASP A CA 1
ATOM 611 C C . ASP A 1 79 ? -12.955 7.415 15.644 1.00 98.25 79 ASP A C 1
ATOM 613 O O . ASP A 1 79 ? -12.010 7.438 16.436 1.00 98.25 79 ASP A O 1
ATOM 617 N N . ASP A 1 80 ? -13.511 6.267 15.244 1.00 98.50 80 ASP A N 1
ATOM 618 C CA . ASP A 1 80 ? -13.083 4.946 15.719 1.00 98.50 80 ASP A CA 1
ATOM 619 C C . ASP A 1 80 ? -11.627 4.650 15.320 1.00 98.50 80 ASP A C 1
ATOM 621 O O . ASP A 1 80 ? -10.816 4.180 16.122 1.00 98.50 80 ASP A O 1
ATOM 625 N N . LEU A 1 81 ? -11.271 4.968 14.073 1.00 98.69 81 LEU A N 1
ATOM 626 C CA . LEU A 1 81 ? -9.926 4.786 13.534 1.00 98.69 81 LEU A CA 1
ATOM 627 C C . LEU A 1 81 ? -8.919 5.722 14.215 1.00 98.69 81 LEU A C 1
ATOM 629 O O . LEU A 1 81 ? -7.812 5.288 14.539 1.00 98.69 81 LEU A O 1
ATOM 633 N N . LEU A 1 82 ? -9.291 6.981 14.474 1.00 98.50 82 LEU A N 1
ATOM 634 C CA . LEU A 1 82 ? -8.460 7.938 15.214 1.00 98.50 82 LEU A CA 1
ATOM 635 C C . LEU A 1 82 ? -8.222 7.485 16.659 1.00 98.50 82 LEU A C 1
ATOM 637 O O . LEU A 1 82 ? -7.086 7.549 17.149 1.00 98.50 82 LEU A O 1
ATOM 641 N N . ALA A 1 83 ? -9.263 6.983 17.328 1.00 98.12 83 ALA A N 1
ATOM 642 C CA . ALA A 1 83 ? -9.151 6.415 18.666 1.00 98.12 83 ALA A CA 1
ATOM 643 C C . ALA A 1 83 ? -8.221 5.190 18.676 1.00 98.12 83 ALA A C 1
ATOM 645 O O . ALA A 1 83 ? -7.352 5.076 19.548 1.00 98.12 83 ALA A O 1
ATOM 646 N N . ALA A 1 84 ? -8.332 4.311 17.674 1.00 98.06 84 ALA A N 1
ATOM 647 C CA . ALA A 1 84 ? -7.458 3.153 17.521 1.00 98.06 84 ALA A CA 1
ATOM 648 C C . ALA A 1 84 ? -5.994 3.553 17.267 1.00 98.06 84 ALA A C 1
ATOM 650 O O . ALA A 1 84 ? -5.102 2.990 17.898 1.00 98.06 84 ALA A O 1
ATOM 651 N N . VAL A 1 85 ? -5.720 4.545 16.409 1.00 98.25 85 VAL A N 1
ATOM 652 C CA . VAL A 1 85 ? -4.350 5.055 16.205 1.00 98.25 85 VAL A CA 1
ATOM 653 C C . VAL A 1 85 ? -3.786 5.610 17.510 1.00 98.25 85 VAL A C 1
ATOM 655 O O . VAL A 1 85 ? -2.688 5.231 17.914 1.00 98.25 85 VAL A O 1
ATOM 658 N N . THR A 1 86 ? -4.546 6.466 18.195 1.00 97.06 86 THR A N 1
ATOM 659 C CA . THR A 1 86 ? -4.083 7.171 19.398 1.00 97.06 86 THR A CA 1
ATOM 660 C C . THR A 1 86 ? -3.815 6.213 20.559 1.00 97.06 86 THR A C 1
ATOM 662 O O . THR A 1 86 ? -2.752 6.283 21.172 1.00 97.06 86 THR A O 1
ATOM 665 N N . SER A 1 87 ? -4.737 5.284 20.830 1.00 96.44 87 SER A N 1
ATOM 666 C CA . SER A 1 87 ? -4.623 4.309 21.929 1.00 96.44 87 SER A CA 1
ATOM 667 C C . SER A 1 87 ? -3.547 3.241 21.711 1.00 96.44 87 SER A C 1
ATOM 669 O O . SER A 1 87 ? -3.117 2.602 22.669 1.00 96.44 87 SER A O 1
ATOM 671 N N . ASN A 1 88 ? -3.095 3.048 20.468 1.00 96.44 88 ASN A N 1
ATOM 672 C CA . ASN A 1 88 ? -2.060 2.076 20.116 1.00 96.44 88 ASN A CA 1
ATOM 673 C C . ASN A 1 88 ? -0.693 2.721 19.828 1.00 96.44 88 ASN A C 1
ATOM 675 O O . ASN A 1 88 ? 0.227 2.044 19.363 1.00 96.44 88 ASN A O 1
ATOM 679 N N . ARG A 1 89 ? -0.513 4.011 20.134 1.00 95.25 89 ARG A N 1
ATOM 680 C CA . ARG A 1 89 ? 0.825 4.608 20.240 1.00 95.25 89 ARG A CA 1
ATOM 681 C C . ARG A 1 89 ? 1.557 4.039 21.455 1.00 95.25 89 ARG A C 1
ATOM 683 O O . ARG A 1 89 ? 0.942 3.715 22.464 1.00 95.25 89 ARG A O 1
ATOM 690 N N . SER A 1 90 ? 2.879 3.943 21.364 1.00 92.50 90 SER A N 1
ATOM 691 C CA . SER A 1 90 ? 3.732 3.618 22.506 1.00 92.50 90 SER A CA 1
ATOM 692 C C . SER A 1 90 ? 5.000 4.463 22.455 1.00 92.50 90 SER A C 1
ATOM 694 O O . SER A 1 90 ? 5.560 4.683 21.382 1.00 92.50 90 SER A O 1
ATOM 696 N N . SER A 1 91 ? 5.421 4.954 23.619 1.00 88.62 91 SER A N 1
ATOM 697 C CA . SER A 1 91 ? 6.717 5.603 23.846 1.00 88.62 91 SER A CA 1
ATOM 698 C C . SER A 1 91 ? 7.760 4.636 24.416 1.00 88.62 91 SER A C 1
ATOM 700 O O . SER A 1 91 ? 8.882 5.043 24.713 1.00 88.62 91 SER A O 1
ATOM 702 N N . GLU A 1 92 ? 7.394 3.368 24.600 1.00 90.44 92 GLU A N 1
ATOM 703 C CA . GLU A 1 92 ? 8.287 2.337 25.114 1.00 90.44 92 GLU A CA 1
ATOM 704 C C . GLU A 1 92 ? 9.368 1.987 24.086 1.00 90.44 92 GLU A C 1
ATOM 706 O O . GLU A 1 92 ? 9.226 2.210 22.878 1.00 90.44 92 GLU A O 1
ATOM 711 N N . ALA A 1 93 ? 10.465 1.403 24.570 1.00 91.25 93 ALA A N 1
ATOM 712 C CA . ALA A 1 93 ? 11.497 0.868 23.696 1.00 91.25 93 ALA A CA 1
ATOM 713 C C . ALA A 1 93 ? 10.911 -0.205 22.765 1.00 91.25 93 ALA A C 1
ATOM 715 O O . ALA A 1 93 ? 10.004 -0.952 23.135 1.00 91.25 93 ALA A O 1
ATOM 716 N N . TYR A 1 94 ? 11.449 -0.299 21.548 1.00 92.50 94 TYR A N 1
ATOM 717 C CA . TYR A 1 94 ? 10.997 -1.308 20.599 1.00 92.50 94 TYR A CA 1
ATOM 718 C C . TYR A 1 94 ? 11.174 -2.718 21.175 1.00 92.50 94 TYR A C 1
ATOM 720 O O . TYR A 1 94 ? 12.283 -3.122 21.524 1.00 92.50 94 TYR A O 1
ATOM 728 N N . ALA A 1 95 ? 10.081 -3.477 21.184 1.00 92.50 95 ALA A N 1
ATOM 729 C CA . ALA A 1 95 ? 10.062 -4.886 21.531 1.00 92.50 95 ALA A CA 1
ATOM 730 C C . ALA A 1 95 ? 9.401 -5.721 20.418 1.00 92.50 95 ALA A C 1
ATOM 732 O O . ALA A 1 95 ? 8.466 -5.283 19.721 1.00 92.50 95 ALA A O 1
ATOM 733 N N . PHE A 1 96 ? 9.951 -6.922 20.221 1.00 93.75 96 PHE A N 1
ATOM 734 C CA . PHE A 1 96 ? 9.445 -7.944 19.306 1.00 93.75 96 PHE A CA 1
ATOM 735 C C . PHE A 1 96 ? 8.718 -9.031 20.105 1.00 93.75 96 PHE A C 1
ATOM 737 O O . PHE A 1 96 ? 9.174 -10.164 20.224 1.00 93.75 96 PHE A O 1
ATOM 744 N N . ASP A 1 97 ? 7.597 -8.633 20.694 1.00 95.88 97 ASP A N 1
ATOM 745 C CA . ASP A 1 97 ? 6.632 -9.480 21.389 1.00 95.88 97 ASP A CA 1
ATOM 746 C C . ASP A 1 97 ? 5.254 -9.359 20.719 1.00 95.88 97 ASP A C 1
ATOM 748 O O . ASP A 1 97 ? 5.009 -8.431 19.938 1.00 95.88 97 ASP A O 1
ATOM 752 N N . HIS A 1 98 ? 4.369 -10.310 21.018 1.00 94.81 98 HIS A N 1
ATOM 753 C CA . HIS A 1 98 ? 3.039 -10.388 20.410 1.00 94.81 98 HIS A CA 1
ATOM 754 C C . HIS A 1 98 ? 2.230 -9.104 20.619 1.00 94.81 98 HIS A C 1
ATOM 756 O O . HIS A 1 98 ? 1.744 -8.526 19.649 1.00 94.81 98 HIS A O 1
ATOM 762 N N . ASP A 1 99 ? 2.165 -8.591 21.848 1.00 95.50 99 ASP A N 1
ATOM 763 C CA . ASP A 1 99 ? 1.343 -7.425 22.184 1.00 95.50 99 ASP A CA 1
ATOM 764 C C . ASP A 1 99 ? 1.814 -6.168 21.441 1.00 95.50 99 ASP A C 1
ATOM 766 O O . ASP A 1 99 ? 1.009 -5.405 20.890 1.00 95.50 99 ASP A O 1
ATOM 770 N N . SER A 1 100 ? 3.131 -5.966 21.361 1.00 96.44 100 SER A N 1
ATOM 771 C CA . SER A 1 100 ? 3.736 -4.870 20.606 1.00 96.44 100 SER A CA 1
ATOM 772 C C . SER A 1 100 ? 3.526 -5.001 19.098 1.00 96.44 100 SER A C 1
ATOM 774 O O . SER A 1 100 ? 3.301 -3.991 18.421 1.00 96.44 100 SER A O 1
ATOM 776 N N . VAL A 1 101 ? 3.601 -6.218 18.547 1.00 97.00 101 VAL A N 1
ATOM 777 C CA . VAL A 1 101 ? 3.322 -6.484 17.126 1.00 97.00 101 VAL A CA 1
ATOM 778 C C . VAL A 1 101 ? 1.850 -6.222 16.811 1.00 97.00 101 VAL A C 1
ATOM 780 O O . VAL A 1 101 ? 1.566 -5.448 15.895 1.00 97.00 101 VAL A O 1
ATOM 783 N N . ALA A 1 102 ? 0.936 -6.775 17.607 1.00 97.44 102 ALA A N 1
ATOM 784 C CA . ALA A 1 102 ? -0.507 -6.640 17.447 1.00 97.44 102 ALA A CA 1
ATOM 785 C C . ALA A 1 102 ? -0.958 -5.171 17.537 1.00 97.44 102 ALA A C 1
ATOM 787 O O . ALA A 1 102 ? -1.717 -4.687 16.692 1.00 97.44 102 ALA A O 1
ATOM 788 N N . ARG A 1 103 ? -0.408 -4.416 18.500 1.00 97.25 103 ARG A N 1
ATOM 789 C CA . ARG A 1 103 ? -0.612 -2.965 18.634 1.00 97.25 103 ARG A CA 1
ATOM 790 C C . ARG A 1 103 ? -0.201 -2.205 17.370 1.00 97.25 103 ARG A C 1
ATOM 792 O O . ARG A 1 103 ? -0.994 -1.424 16.840 1.00 97.25 103 ARG A O 1
ATOM 799 N N . ARG A 1 104 ? 1.025 -2.430 16.874 1.00 97.62 104 ARG A N 1
ATOM 800 C CA . ARG A 1 104 ? 1.533 -1.768 15.656 1.00 97.62 104 ARG A CA 1
ATOM 801 C C . ARG A 1 104 ? 0.713 -2.151 14.426 1.00 97.62 104 ARG A C 1
ATOM 803 O O . ARG A 1 104 ? 0.426 -1.281 13.610 1.00 97.62 104 ARG A O 1
ATOM 810 N N . ALA A 1 105 ? 0.316 -3.418 14.301 1.00 98.19 105 ALA A N 1
ATOM 811 C CA . ALA A 1 105 ? -0.501 -3.899 13.189 1.00 98.19 105 ALA A CA 1
ATOM 812 C C . ALA A 1 105 ? -1.841 -3.151 13.112 1.00 98.19 105 ALA A C 1
ATOM 814 O O . ALA A 1 105 ? -2.187 -2.625 12.050 1.00 98.19 105 ALA A O 1
ATOM 815 N N . LEU A 1 106 ? -2.550 -3.029 14.241 1.00 98.50 106 LEU A N 1
ATOM 816 C CA . LEU A 1 106 ? -3.813 -2.292 14.304 1.00 98.50 106 LEU A CA 1
ATOM 817 C C . LEU A 1 106 ? -3.615 -0.800 14.022 1.00 98.50 106 LEU A C 1
ATOM 819 O O . LEU A 1 106 ? -4.261 -0.261 13.123 1.00 98.50 106 LEU A O 1
ATOM 823 N N . LYS A 1 107 ? -2.669 -0.152 14.717 1.00 98.44 107 LYS A N 1
ATOM 824 C CA . LYS A 1 107 ? -2.341 1.270 14.520 1.00 98.44 107 LYS A CA 1
ATOM 825 C C . LYS A 1 107 ? -2.062 1.587 13.048 1.00 98.44 107 LYS A C 1
ATOM 827 O O . LYS A 1 107 ? -2.656 2.505 12.490 1.00 98.44 107 LYS A O 1
ATOM 832 N N . ASN A 1 108 ? -1.179 0.817 12.416 1.00 98.44 108 ASN A N 1
ATOM 833 C CA . ASN A 1 108 ? -0.745 1.056 11.041 1.00 98.44 108 ASN A CA 1
ATOM 834 C C . ASN A 1 108 ? -1.873 0.818 10.029 1.00 98.44 108 ASN A C 1
ATOM 836 O O . ASN A 1 108 ? -1.990 1.560 9.054 1.00 98.44 108 ASN A O 1
ATOM 840 N N . THR A 1 109 ? -2.731 -0.176 10.278 1.00 98.62 109 THR A N 1
ATOM 841 C CA . THR A 1 109 ? -3.909 -0.439 9.438 1.00 98.62 109 THR A CA 1
ATOM 842 C C . THR A 1 109 ? -4.896 0.724 9.512 1.00 98.62 109 THR A C 1
ATOM 844 O O . THR A 1 109 ? -5.333 1.228 8.475 1.00 98.62 109 THR A O 1
ATOM 847 N N . CYS A 1 110 ? -5.187 1.219 10.719 1.00 98.69 110 CYS A N 1
ATOM 848 C CA . CYS A 1 110 ? -6.071 2.368 10.913 1.00 98.69 110 CYS A CA 1
ATOM 849 C C . CYS A 1 110 ? -5.495 3.653 10.302 1.00 98.69 110 CYS A C 1
ATOM 851 O O . CYS A 1 110 ? -6.221 4.390 9.634 1.00 98.69 110 CYS A O 1
ATOM 853 N N . LEU A 1 111 ? -4.185 3.889 10.444 1.00 98.62 111 LEU A N 1
ATOM 854 C CA . LEU A 1 111 ? -3.506 5.025 9.817 1.00 98.62 111 LEU A CA 1
ATOM 855 C C . LEU A 1 111 ? -3.629 4.986 8.287 1.00 98.62 111 LEU A C 1
ATOM 857 O O . LEU A 1 111 ? -3.891 6.011 7.661 1.00 98.62 111 LEU A O 1
ATOM 861 N N . ALA A 1 112 ? -3.494 3.805 7.679 1.00 98.12 112 ALA A N 1
ATOM 862 C CA . ALA A 1 112 ? -3.637 3.638 6.236 1.00 98.12 112 ALA A CA 1
ATOM 863 C C . ALA A 1 112 ? -5.074 3.877 5.736 1.00 98.12 112 ALA A C 1
ATOM 865 O O . ALA A 1 112 ? -5.245 4.322 4.596 1.00 98.12 112 ALA A O 1
ATOM 866 N N . TYR A 1 113 ? -6.097 3.573 6.547 1.00 98.62 113 TYR A N 1
ATOM 867 C CA . TYR A 1 113 ? -7.486 3.948 6.264 1.00 98.62 113 TYR A CA 1
ATOM 868 C C . TYR A 1 113 ? -7.666 5.457 6.326 1.00 98.62 113 TYR A C 1
ATOM 870 O O . TYR A 1 113 ? -8.082 6.048 5.331 1.00 98.62 113 TYR A O 1
ATOM 878 N N . LEU A 1 114 ? -7.283 6.077 7.443 1.00 98.56 114 LEU A N 1
ATOM 879 C CA . LEU A 1 114 ? -7.387 7.521 7.628 1.00 98.56 114 LEU A CA 1
ATOM 880 C C . LEU A 1 114 ? -6.704 8.262 6.476 1.00 98.56 114 LEU A C 1
ATOM 882 O O . LEU A 1 114 ? -7.339 9.081 5.817 1.00 98.56 114 LEU A O 1
ATOM 886 N N . ALA A 1 115 ? -5.450 7.926 6.159 1.00 97.62 115 ALA A N 1
ATOM 887 C CA . ALA A 1 115 ? -4.698 8.588 5.093 1.00 97.62 115 ALA A CA 1
ATOM 888 C C . ALA A 1 115 ? -5.383 8.517 3.718 1.00 97.62 115 ALA A C 1
ATOM 890 O O . ALA A 1 115 ? -5.136 9.376 2.877 1.00 97.62 115 ALA A O 1
ATOM 891 N N . SER A 1 116 ? -6.279 7.551 3.481 1.00 97.00 116 SER A N 1
ATOM 892 C CA . SER A 1 116 ? -7.041 7.490 2.227 1.00 97.00 116 SER A CA 1
ATOM 893 C C . SER A 1 116 ? -8.078 8.606 2.068 1.00 97.00 116 SER A C 1
ATOM 895 O O . SER A 1 116 ? -8.494 8.864 0.940 1.00 97.00 116 SER A O 1
ATOM 897 N N . LEU A 1 117 ? -8.463 9.288 3.153 1.00 96.69 117 LEU A N 1
ATOM 898 C CA . LEU A 1 117 ? -9.325 10.474 3.102 1.00 96.69 117 LEU A CA 1
ATOM 899 C C . LEU A 1 117 ? -8.622 11.665 2.441 1.00 96.69 117 LEU A C 1
ATOM 901 O O . LEU A 1 117 ? -9.288 12.499 1.837 1.00 96.69 117 LEU A O 1
ATOM 905 N N . ASN A 1 118 ? -7.284 11.706 2.499 1.00 93.75 118 ASN A N 1
ATOM 906 C CA . ASN A 1 118 ? -6.462 12.789 1.955 1.00 93.75 118 ASN A CA 1
ATOM 907 C C . ASN A 1 118 ? -6.866 14.182 2.483 1.00 93.75 118 ASN A C 1
ATOM 909 O O . ASN A 1 118 ? -6.849 15.176 1.758 1.00 93.75 118 ASN A O 1
ATOM 913 N N . GLU A 1 119 ? -7.256 14.245 3.756 1.00 95.75 119 GLU A N 1
ATOM 914 C CA . GLU A 1 119 ? -7.571 15.491 4.452 1.00 95.75 119 GLU A CA 1
ATOM 915 C C . GLU A 1 119 ? -6.297 16.078 5.100 1.00 95.75 119 GLU A C 1
ATOM 917 O O . GLU A 1 119 ? -5.387 15.317 5.466 1.00 95.75 119 GLU A O 1
ATOM 922 N N . PRO A 1 120 ? -6.176 17.415 5.233 1.00 96.44 120 PRO A N 1
ATOM 923 C CA . PRO A 1 120 ? -4.969 18.047 5.774 1.00 96.44 120 PRO A CA 1
ATOM 924 C C . PRO A 1 120 ? -4.593 17.595 7.194 1.00 96.44 120 PRO A C 1
ATOM 926 O O . PRO A 1 120 ? -3.427 17.301 7.448 1.00 96.44 120 PRO A O 1
ATOM 929 N N . ASP A 1 121 ? -5.576 17.479 8.090 1.00 96.44 121 ASP A N 1
ATOM 930 C CA . ASP A 1 121 ? -5.425 17.016 9.479 1.00 96.44 121 ASP A CA 1
ATOM 931 C C . ASP A 1 121 ? -4.883 15.580 9.548 1.00 96.44 121 ASP A C 1
ATOM 933 O O . ASP A 1 121 ? -3.976 15.263 10.321 1.00 96.44 121 ASP A O 1
ATOM 937 N N . VAL A 1 122 ? -5.395 14.705 8.685 1.00 96.81 122 VAL A N 1
ATOM 938 C CA . VAL A 1 122 ? -4.954 13.313 8.607 1.00 96.81 122 VAL A CA 1
ATOM 939 C C . VAL A 1 122 ? -3.573 13.181 7.956 1.00 96.81 122 VAL A C 1
ATOM 941 O O . VAL A 1 122 ? -2.769 12.329 8.345 1.00 96.81 122 VAL A O 1
ATOM 944 N N . THR A 1 123 ? -3.270 14.032 6.978 1.00 97.38 123 THR A N 1
ATOM 945 C CA . THR A 1 123 ? -1.944 14.086 6.350 1.00 97.38 123 THR A CA 1
ATOM 946 C C . THR A 1 123 ? -0.886 14.524 7.362 1.00 97.38 123 THR A C 1
ATOM 948 O O . THR A 1 123 ? 0.177 13.908 7.452 1.00 97.38 123 THR A O 1
ATOM 951 N N . GLU A 1 124 ? -1.195 15.534 8.179 1.00 97.81 124 GLU A N 1
ATOM 952 C CA . GLU A 1 124 ? -0.340 15.975 9.283 1.00 97.81 124 GLU A CA 1
ATOM 953 C C . GLU A 1 124 ? -0.162 14.875 10.338 1.00 97.81 124 GLU A C 1
ATOM 955 O O . GLU A 1 124 ? 0.962 14.615 10.776 1.00 97.81 124 GLU A O 1
ATOM 960 N N . LEU A 1 125 ? -1.238 14.160 10.691 1.00 98.00 125 LEU A N 1
ATOM 961 C CA . LEU A 1 125 ? -1.172 12.993 11.571 1.00 98.00 125 LEU A CA 1
ATOM 962 C C . LEU A 1 125 ? -0.179 11.945 11.046 1.00 98.00 125 LEU A C 1
ATOM 964 O O . LEU A 1 125 ? 0.720 11.538 11.781 1.00 98.00 125 LEU A O 1
ATOM 968 N N . ALA A 1 126 ? -0.304 11.528 9.783 1.00 98.19 126 ALA A N 1
ATOM 969 C CA . ALA A 1 126 ? 0.589 10.536 9.181 1.00 98.19 126 ALA A CA 1
ATOM 970 C C . ALA A 1 126 ? 2.044 11.028 9.087 1.00 98.19 126 ALA A C 1
ATOM 972 O O . ALA A 1 126 ? 2.972 10.253 9.327 1.00 98.19 126 ALA A O 1
ATOM 973 N N . LEU A 1 127 ? 2.259 12.318 8.813 1.00 98.19 127 LEU A N 1
ATOM 974 C CA . LEU A 1 127 ? 3.593 12.920 8.824 1.00 98.19 127 LEU A CA 1
ATOM 975 C C . LEU A 1 127 ? 4.215 12.919 10.228 1.00 98.19 127 LEU A C 1
ATOM 977 O O . LEU A 1 127 ? 5.407 12.643 10.374 1.00 98.19 127 LEU A O 1
ATOM 981 N N . ASN A 1 128 ? 3.418 13.186 11.262 1.00 97.94 128 ASN A N 1
ATOM 982 C CA . ASN A 1 128 ? 3.871 13.126 12.649 1.00 97.94 128 ASN A CA 1
ATOM 983 C C . ASN A 1 128 ? 4.218 11.693 13.071 1.00 97.94 128 ASN A C 1
ATOM 985 O O . ASN A 1 128 ? 5.258 11.484 13.697 1.00 97.94 128 ASN A O 1
ATOM 989 N N . GLU A 1 129 ? 3.417 10.697 12.678 1.00 98.00 129 GLU A N 1
ATOM 990 C CA . GLU A 1 129 ? 3.747 9.276 12.880 1.00 98.00 129 GLU A CA 1
ATOM 991 C C . GLU A 1 129 ? 5.056 8.893 12.183 1.00 98.00 129 GLU A C 1
ATOM 993 O O . GLU A 1 129 ? 5.911 8.243 12.779 1.00 98.00 129 GLU A O 1
ATOM 998 N N . TYR A 1 130 ? 5.256 9.352 10.945 1.00 98.38 130 TYR A N 1
ATOM 999 C CA . TYR A 1 130 ? 6.482 9.108 10.187 1.00 98.38 130 TYR A CA 1
ATOM 1000 C C . TYR A 1 130 ? 7.724 9.694 10.878 1.00 98.38 130 TYR A C 1
ATOM 1002 O O . TYR A 1 130 ? 8.741 9.009 11.013 1.00 98.38 130 TYR A O 1
ATOM 1010 N N . LYS A 1 131 ? 7.645 10.953 11.330 1.00 97.38 131 LYS A N 1
ATOM 1011 C CA . LYS A 1 131 ? 8.772 11.669 11.953 1.00 97.38 131 LYS A CA 1
ATOM 1012 C C . LYS A 1 131 ? 9.099 11.167 13.359 1.00 97.38 131 LYS A C 1
ATOM 1014 O O . LYS A 1 131 ? 10.265 11.168 13.741 1.00 97.38 131 LYS A O 1
ATOM 1019 N N . SER A 1 132 ? 8.084 10.768 14.126 1.00 95.50 132 SER A N 1
ATOM 1020 C CA . SER A 1 132 ? 8.246 10.312 15.515 1.00 95.50 132 SER A CA 1
ATOM 1021 C C . SER A 1 132 ? 8.532 8.816 15.651 1.00 95.50 132 SER A C 1
ATOM 1023 O O . SER A 1 132 ? 8.927 8.373 16.729 1.00 95.50 132 SER A O 1
ATOM 1025 N N . ALA A 1 133 ? 8.365 8.033 14.580 1.00 95.94 133 ALA A N 1
ATOM 1026 C CA . ALA A 1 133 ? 8.597 6.596 14.606 1.00 95.94 133 ALA A CA 1
ATOM 1027 C C . ALA A 1 133 ? 10.031 6.236 15.033 1.00 95.94 133 ALA A C 1
ATOM 1029 O O . ALA A 1 133 ? 11.023 6.682 14.453 1.00 95.94 133 ALA A O 1
ATOM 1030 N N . THR A 1 134 ? 10.130 5.338 16.013 1.00 93.56 134 THR A N 1
ATOM 1031 C CA . THR A 1 134 ? 11.400 4.854 16.579 1.00 93.56 134 THR A CA 1
ATOM 1032 C C . THR A 1 134 ? 11.883 3.547 15.947 1.00 93.56 134 THR A C 1
ATOM 1034 O O . THR A 1 134 ? 12.976 3.073 16.247 1.00 93.56 134 THR A O 1
ATOM 1037 N N . ASN A 1 135 ? 11.079 2.945 15.068 1.00 94.88 135 ASN A N 1
ATOM 1038 C CA . ASN A 1 135 ? 11.376 1.681 14.401 1.00 94.88 135 ASN A CA 1
ATOM 1039 C C . ASN A 1 135 ? 10.892 1.683 12.944 1.00 94.88 135 ASN A C 1
ATOM 1041 O O . ASN A 1 135 ? 9.987 2.427 12.562 1.00 94.88 135 ASN A O 1
ATOM 1045 N N . MET A 1 136 ? 11.487 0.802 12.135 1.00 96.06 136 MET A N 1
ATOM 1046 C CA . MET A 1 136 ? 11.213 0.705 10.699 1.00 96.06 136 MET A CA 1
ATOM 1047 C C . MET A 1 136 ? 9.761 0.317 10.386 1.00 96.06 136 MET A C 1
ATOM 1049 O O . MET A 1 136 ? 9.216 0.781 9.391 1.00 96.06 136 MET A O 1
ATOM 1053 N N . THR A 1 137 ? 9.114 -0.510 11.214 1.00 96.56 137 THR A N 1
ATOM 1054 C CA . THR A 1 137 ? 7.734 -0.966 10.973 1.00 96.56 137 THR A CA 1
ATOM 1055 C C . THR A 1 137 ? 6.747 0.197 11.002 1.00 96.56 137 THR A C 1
ATOM 1057 O O . THR A 1 137 ? 5.903 0.307 10.117 1.00 96.56 137 THR A O 1
ATOM 1060 N N . GLU A 1 138 ? 6.859 1.080 11.994 1.00 96.75 138 GLU A N 1
ATOM 1061 C CA . GLU A 1 138 ? 6.004 2.267 12.094 1.00 96.75 138 GLU A CA 1
ATOM 1062 C C . GLU A 1 138 ? 6.407 3.349 11.091 1.00 96.75 138 GLU A C 1
ATOM 1064 O O . GLU A 1 138 ? 5.538 3.881 10.400 1.00 96.75 138 GLU A O 1
ATOM 1069 N N . GLN A 1 139 ? 7.713 3.617 10.935 1.00 98.06 139 GLN A N 1
ATOM 1070 C CA . GLN A 1 139 ? 8.186 4.636 9.993 1.00 98.06 139 GLN A CA 1
ATOM 1071 C C . GLN A 1 139 ? 7.755 4.296 8.560 1.00 98.06 139 GLN A C 1
ATOM 1073 O O . GLN A 1 139 ? 7.222 5.146 7.847 1.00 98.06 139 GLN A O 1
ATOM 1078 N N . PHE A 1 140 ? 7.945 3.043 8.139 1.00 98.38 140 PHE A N 1
ATOM 1079 C CA . PHE A 1 140 ? 7.593 2.609 6.792 1.00 98.38 140 PHE A CA 1
ATOM 1080 C C . PHE A 1 140 ? 6.078 2.543 6.578 1.00 98.38 140 PHE A C 1
ATOM 1082 O O . PHE A 1 140 ? 5.613 2.877 5.494 1.00 98.38 140 PHE A O 1
ATOM 1089 N N . ALA A 1 141 ? 5.289 2.164 7.590 1.00 98.19 141 ALA A N 1
ATOM 1090 C CA . ALA A 1 141 ? 3.831 2.173 7.476 1.00 98.19 141 ALA A CA 1
ATOM 1091 C C . ALA A 1 141 ? 3.267 3.592 7.305 1.00 98.19 141 ALA A C 1
ATOM 1093 O O . ALA A 1 141 ? 2.398 3.808 6.460 1.00 98.19 141 ALA A O 1
ATOM 1094 N N . ALA A 1 142 ? 3.791 4.564 8.056 1.00 98.31 142 ALA A N 1
ATOM 1095 C CA . ALA A 1 142 ? 3.414 5.966 7.906 1.00 98.31 142 ALA A CA 1
ATOM 1096 C C . ALA A 1 142 ? 3.851 6.532 6.544 1.00 98.31 142 ALA A C 1
ATOM 1098 O O . ALA A 1 142 ? 3.057 7.182 5.865 1.00 98.31 142 ALA A O 1
ATOM 1099 N N . LEU A 1 143 ? 5.069 6.207 6.087 1.00 98.56 143 LEU A N 1
ATOM 1100 C CA . LEU A 1 143 ? 5.520 6.551 4.735 1.00 98.56 143 LEU A CA 1
ATOM 1101 C C . LEU A 1 143 ? 4.605 5.940 3.667 1.00 98.56 143 LEU A C 1
ATOM 1103 O O . LEU A 1 143 ? 4.230 6.618 2.713 1.00 98.56 143 LEU A O 1
ATOM 1107 N N . ALA A 1 144 ? 4.212 4.676 3.835 1.00 97.81 144 ALA A N 1
ATOM 1108 C CA . ALA A 1 144 ? 3.321 4.003 2.905 1.00 97.81 144 ALA A CA 1
ATOM 1109 C C . ALA A 1 144 ? 1.950 4.681 2.841 1.00 97.81 144 ALA A C 1
ATOM 1111 O O . ALA A 1 144 ? 1.432 4.891 1.745 1.00 97.81 144 ALA A O 1
ATOM 1112 N N . ALA A 1 145 ? 1.404 5.095 3.986 1.00 97.06 145 ALA A N 1
ATOM 1113 C CA . ALA A 1 145 ? 0.160 5.852 4.060 1.00 97.06 145 ALA A CA 1
ATOM 1114 C C . ALA A 1 145 ? 0.252 7.200 3.313 1.00 97.06 145 ALA A C 1
ATOM 1116 O O . ALA A 1 145 ? -0.643 7.520 2.533 1.00 97.06 145 ALA A O 1
ATOM 1117 N N . LEU A 1 146 ? 1.355 7.942 3.479 1.00 97.06 146 LEU A N 1
ATOM 1118 C CA . LEU A 1 146 ? 1.606 9.204 2.766 1.00 97.06 146 LEU A CA 1
ATOM 1119 C C . LEU A 1 146 ? 1.808 9.000 1.256 1.00 97.06 146 LEU A C 1
ATOM 1121 O O . LEU A 1 146 ? 1.322 9.787 0.448 1.00 97.06 146 LEU A O 1
ATOM 1125 N N . SER A 1 147 ? 2.499 7.927 0.861 1.00 95.19 147 SER A N 1
ATOM 1126 C CA . SER A 1 147 ? 2.913 7.684 -0.531 1.00 95.19 147 SER A CA 1
ATOM 1127 C C . SER A 1 147 ? 1.764 7.467 -1.522 1.00 95.19 147 SER A C 1
ATOM 1129 O O . SER A 1 147 ? 1.974 7.572 -2.732 1.00 95.19 147 SER A O 1
ATOM 1131 N N . GLN A 1 148 ? 0.563 7.168 -1.019 1.00 91.94 148 GLN A N 1
ATOM 1132 C CA . GLN A 1 148 ? -0.633 6.927 -1.831 1.00 91.94 148 GLN A CA 1
ATOM 1133 C C . GLN A 1 148 ? -1.373 8.216 -2.216 1.00 91.94 148 GLN A C 1
ATOM 1135 O O . GLN A 1 148 ? -2.295 8.163 -3.025 1.00 91.94 148 GLN A O 1
ATOM 1140 N N . ASN A 1 149 ? -0.963 9.367 -1.676 1.00 92.31 149 ASN A N 1
ATOM 1141 C CA . ASN A 1 149 ? -1.567 10.663 -1.967 1.00 92.31 149 ASN A CA 1
ATOM 1142 C C . ASN A 1 149 ? -0.577 11.548 -2.744 1.00 92.31 149 ASN A C 1
ATOM 1144 O O . ASN A 1 149 ? 0.472 11.902 -2.203 1.00 92.31 149 ASN A O 1
ATOM 1148 N N . PRO A 1 150 ? -0.865 11.918 -4.006 1.00 91.88 150 PRO A N 1
ATOM 1149 C CA . PRO A 1 150 ? -0.017 12.835 -4.762 1.00 91.88 150 PRO A CA 1
ATOM 1150 C C . PRO A 1 150 ? 0.096 14.203 -4.078 1.00 91.88 150 PRO A C 1
ATOM 1152 O O . PRO A 1 150 ? -0.903 14.756 -3.623 1.00 91.88 150 PRO A O 1
ATOM 1155 N N . GLY A 1 151 ? 1.296 14.783 -4.056 1.00 92.69 151 GLY A N 1
ATOM 1156 C CA . GLY A 1 151 ? 1.525 16.128 -3.527 1.00 92.69 151 GLY A CA 1
ATOM 1157 C C . GLY A 1 151 ? 2.911 16.301 -2.914 1.00 92.69 151 GLY A C 1
ATOM 1158 O O . GLY A 1 151 ? 3.676 15.347 -2.797 1.00 92.69 151 GLY A O 1
ATOM 1159 N N . GLN A 1 152 ? 3.224 17.527 -2.489 1.00 95.69 152 GLN A N 1
ATOM 1160 C CA . GLN A 1 152 ? 4.552 17.871 -1.967 1.00 95.69 152 GLN A CA 1
ATOM 1161 C C . GLN A 1 152 ? 4.937 17.039 -0.734 1.00 95.69 152 GLN A C 1
ATOM 1163 O O . GLN A 1 152 ? 6.064 16.569 -0.644 1.00 95.69 152 GLN A O 1
ATOM 1168 N N . VAL A 1 153 ? 3.986 16.773 0.171 1.00 96.69 153 VAL A N 1
ATOM 1169 C CA . VAL A 1 153 ? 4.234 15.970 1.384 1.00 96.69 153 VAL A CA 1
ATOM 1170 C C . VAL A 1 153 ? 4.725 14.559 1.041 1.00 96.69 153 VAL A C 1
ATOM 1172 O O . VAL A 1 153 ? 5.608 14.038 1.721 1.00 96.69 153 VAL A O 1
ATOM 1175 N N . ARG A 1 154 ? 4.189 13.945 -0.023 1.00 96.25 154 ARG A N 1
ATOM 1176 C CA . ARG A 1 154 ? 4.644 12.639 -0.516 1.00 96.25 154 ARG A CA 1
ATOM 1177 C C . ARG A 1 154 ? 6.085 12.711 -1.005 1.00 96.25 154 ARG A C 1
ATOM 1179 O O . ARG A 1 154 ? 6.891 11.877 -0.598 1.00 96.25 154 ARG A O 1
ATOM 1186 N N . GLU A 1 155 ? 6.392 13.674 -1.872 1.00 96.56 155 GLU A N 1
ATOM 1187 C CA . GLU A 1 155 ? 7.736 13.825 -2.444 1.00 96.56 155 GLU A CA 1
ATOM 1188 C C . GLU A 1 155 ? 8.776 14.083 -1.348 1.00 96.56 155 GLU A C 1
ATOM 1190 O O . GLU A 1 155 ? 9.810 13.415 -1.308 1.00 96.56 155 GLU A O 1
ATOM 1195 N N . ASP A 1 156 ? 8.463 14.973 -0.403 1.00 98.25 156 ASP A N 1
ATOM 1196 C CA . ASP A 1 156 ? 9.342 15.307 0.717 1.00 98.25 156 ASP A CA 1
ATOM 1197 C C . ASP A 1 156 ? 9.581 14.097 1.627 1.00 98.25 156 ASP A C 1
ATOM 1199 O O . ASP A 1 156 ? 10.722 13.822 1.998 1.00 98.25 156 ASP A O 1
ATOM 1203 N N . ALA A 1 157 ? 8.532 13.337 1.965 1.00 98.31 157 ALA A N 1
ATOM 1204 C CA . ALA A 1 157 ? 8.657 12.155 2.818 1.00 98.31 157 ALA A CA 1
ATOM 1205 C C . ALA A 1 157 ? 9.447 11.023 2.137 1.00 98.31 157 ALA A C 1
ATOM 1207 O O . ALA A 1 157 ? 10.265 10.365 2.783 1.00 98.31 157 ALA A O 1
ATOM 1208 N N . LEU A 1 158 ? 9.239 10.800 0.832 1.00 98.06 158 LEU A N 1
ATOM 1209 C CA . LEU A 1 158 ? 10.002 9.814 0.059 1.00 98.06 158 LEU A CA 1
ATOM 1210 C C . LEU A 1 158 ? 11.480 10.203 -0.041 1.00 98.06 158 LEU A C 1
ATOM 1212 O O . LEU A 1 158 ? 12.340 9.331 0.113 1.00 98.06 158 LEU A O 1
ATOM 1216 N N . LEU A 1 159 ? 11.775 11.483 -0.276 1.00 98.06 159 LEU A N 1
ATOM 1217 C CA . LEU A 1 159 ? 13.141 11.994 -0.350 1.00 98.06 159 LEU A CA 1
ATOM 1218 C C . LEU A 1 159 ? 13.845 11.939 1.012 1.00 98.06 159 LEU A C 1
ATOM 1220 O O . LEU A 1 159 ? 14.985 11.484 1.089 1.00 98.06 159 LEU A O 1
ATOM 1224 N N . ASP A 1 160 ? 13.169 12.352 2.086 1.00 98.44 160 ASP A N 1
ATOM 1225 C CA . ASP A 1 160 ? 13.684 12.265 3.457 1.00 98.44 160 ASP A CA 1
ATOM 1226 C C . ASP A 1 160 ? 14.020 10.816 3.836 1.00 98.44 160 ASP A C 1
ATOM 1228 O O . ASP A 1 160 ? 15.132 10.530 4.294 1.00 98.44 160 ASP A O 1
ATOM 1232 N N . PHE A 1 161 ? 13.107 9.877 3.554 1.00 98.50 161 PHE A N 1
ATOM 1233 C CA . PHE A 1 161 ? 13.338 8.459 3.823 1.00 98.50 161 PHE A CA 1
ATOM 1234 C C . PHE A 1 161 ? 14.548 7.926 3.055 1.00 98.50 161 PHE A C 1
ATOM 1236 O O . PHE A 1 161 ? 15.391 7.236 3.633 1.00 98.50 161 PHE A O 1
ATOM 1243 N N . TYR A 1 162 ? 14.659 8.260 1.767 1.00 98.19 162 TYR A N 1
ATOM 1244 C CA . TYR A 1 162 ? 15.809 7.865 0.963 1.00 98.19 162 TYR A CA 1
ATOM 1245 C C . TYR A 1 162 ? 17.111 8.449 1.526 1.00 98.19 162 TYR A C 1
ATOM 1247 O O . TYR A 1 162 ? 18.050 7.699 1.772 1.00 98.19 162 TYR A O 1
ATOM 1255 N N . ASN A 1 163 ? 17.168 9.753 1.810 1.00 98.00 163 ASN A N 1
ATOM 1256 C CA . ASN A 1 163 ? 18.378 10.403 2.321 1.00 98.00 163 ASN A CA 1
ATOM 1257 C C . ASN A 1 163 ? 18.867 9.783 3.635 1.00 98.00 163 ASN A C 1
ATOM 1259 O O . ASN A 1 163 ? 20.077 9.618 3.822 1.00 98.00 163 ASN A O 1
ATOM 1263 N N . LYS A 1 164 ? 17.931 9.401 4.513 1.00 97.44 164 LYS A N 1
ATOM 1264 C CA . LYS A 1 164 ? 18.215 8.725 5.783 1.00 97.44 164 LYS A CA 1
ATOM 1265 C C . LYS A 1 164 ? 18.742 7.301 5.591 1.00 97.44 164 LYS A C 1
ATOM 1267 O O . LYS A 1 164 ? 19.652 6.893 6.308 1.00 97.44 164 LYS A O 1
ATOM 1272 N N . TRP A 1 165 ? 18.181 6.548 4.643 1.00 97.38 165 TRP A N 1
ATOM 1273 C CA . TRP A 1 165 ? 18.413 5.103 4.513 1.00 97.38 165 TRP A CA 1
ATOM 1274 C C . TRP A 1 165 ? 19.209 4.678 3.274 1.00 97.38 165 TRP A C 1
ATOM 1276 O O . TRP A 1 165 ? 19.411 3.486 3.076 1.00 97.38 165 TRP A O 1
ATOM 1286 N N . GLN A 1 166 ? 19.711 5.608 2.460 1.00 96.44 166 GLN A N 1
ATOM 1287 C CA . GLN A 1 166 ? 20.395 5.323 1.186 1.00 96.44 166 GLN A CA 1
ATOM 1288 C C . GLN A 1 166 ? 21.605 4.378 1.289 1.00 96.44 166 GLN A C 1
ATOM 1290 O O . GLN A 1 166 ? 21.979 3.760 0.295 1.00 96.44 166 GLN A O 1
ATOM 1295 N N . GLN A 1 167 ? 22.212 4.250 2.473 1.00 95.81 167 GLN A N 1
ATOM 1296 C CA . GLN A 1 167 ? 23.326 3.327 2.725 1.00 95.81 167 GLN A CA 1
ATOM 1297 C C . GLN A 1 167 ? 22.866 1.893 3.048 1.00 95.81 167 GLN A C 1
ATOM 1299 O O . GLN A 1 167 ? 23.667 0.964 2.980 1.00 95.81 167 GLN A O 1
ATOM 1304 N N . ASP A 1 168 ? 21.585 1.688 3.372 1.00 95.69 168 ASP A N 1
ATOM 1305 C CA . ASP A 1 168 ? 20.994 0.367 3.587 1.00 95.69 168 ASP A CA 1
ATOM 1306 C C . ASP A 1 168 ? 20.284 -0.107 2.315 1.00 95.69 168 ASP A C 1
ATOM 1308 O O . ASP A 1 168 ? 19.168 0.293 1.971 1.00 95.69 168 ASP A O 1
ATOM 1312 N N . TYR A 1 169 ? 20.950 -1.015 1.611 1.00 92.06 169 TYR A N 1
ATOM 1313 C CA . TYR A 1 169 ? 20.486 -1.562 0.344 1.00 92.06 169 TYR A CA 1
ATOM 1314 C C . TYR A 1 169 ? 19.087 -2.215 0.421 1.00 92.06 169 TYR A C 1
ATOM 1316 O O . TYR A 1 169 ? 18.288 -2.095 -0.518 1.00 92.06 169 TYR A O 1
ATOM 1324 N N . LEU A 1 170 ? 18.775 -2.923 1.513 1.00 92.75 170 LEU A N 1
ATOM 1325 C CA . LEU A 1 170 ? 17.495 -3.626 1.653 1.00 92.75 170 LEU A CA 1
ATOM 1326 C C . LEU A 1 170 ? 16.364 -2.636 1.932 1.00 92.75 170 LEU A C 1
ATOM 1328 O O . LEU A 1 170 ? 15.259 -2.794 1.409 1.00 92.75 170 LEU A O 1
ATOM 1332 N N . VAL A 1 171 ? 16.644 -1.586 2.704 1.00 96.12 171 VAL A N 1
ATOM 1333 C CA . VAL A 1 171 ? 15.677 -0.512 2.959 1.00 96.12 171 VAL A CA 1
ATOM 1334 C C . VAL A 1 171 ? 15.409 0.301 1.691 1.00 96.12 171 VAL A C 1
ATOM 1336 O O . VAL A 1 171 ? 14.248 0.566 1.374 1.00 96.12 171 VAL A O 1
ATOM 1339 N N . VAL A 1 172 ? 16.441 0.610 0.901 1.00 96.38 172 VAL A N 1
ATOM 1340 C CA . VAL A 1 172 ? 16.274 1.261 -0.411 1.00 96.38 172 VAL A CA 1
ATOM 1341 C C . VAL A 1 172 ? 15.443 0.397 -1.365 1.00 96.38 172 VAL A C 1
ATOM 1343 O O . VAL A 1 172 ? 14.604 0.913 -2.101 1.00 96.38 172 VAL A O 1
ATOM 1346 N N . SER A 1 173 ? 15.604 -0.928 -1.321 1.00 96.00 173 SER A N 1
ATOM 1347 C CA . SER A 1 173 ? 14.772 -1.848 -2.108 1.00 96.00 173 SER A CA 1
ATOM 1348 C C . SER A 1 173 ? 13.288 -1.747 -1.716 1.00 96.00 173 SER A C 1
ATOM 1350 O O . SER A 1 173 ? 12.427 -1.642 -2.590 1.00 96.00 173 SER A O 1
ATOM 1352 N N . LYS A 1 174 ? 12.973 -1.655 -0.414 1.00 95.88 174 LYS A N 1
ATOM 1353 C CA . LYS A 1 174 ? 11.596 -1.394 0.056 1.00 95.88 174 LYS A CA 1
ATOM 1354 C C . LYS A 1 174 ? 11.062 -0.039 -0.413 1.00 95.88 174 LYS A C 1
ATOM 1356 O O . LYS A 1 174 ? 9.891 0.060 -0.766 1.00 95.88 174 LYS A O 1
ATOM 1361 N N . TRP A 1 175 ? 11.908 0.988 -0.437 1.00 97.81 175 TRP A N 1
ATOM 1362 C CA . TRP A 1 175 ? 11.548 2.320 -0.928 1.00 97.81 175 TRP A CA 1
ATOM 1363 C C . TRP A 1 175 ? 11.226 2.332 -2.432 1.00 97.81 175 TRP A C 1
ATOM 1365 O O . TRP A 1 175 ? 10.256 2.969 -2.846 1.00 97.81 175 TRP A O 1
ATOM 1375 N N . PHE A 1 176 ? 11.972 1.580 -3.250 1.00 98.00 176 PHE A N 1
ATOM 1376 C CA . PHE A 1 176 ? 11.621 1.375 -4.660 1.00 98.00 176 PHE A CA 1
ATOM 1377 C C . PHE A 1 176 ? 10.286 0.643 -4.806 1.00 98.00 176 PHE A C 1
ATOM 1379 O O . PHE A 1 176 ? 9.422 1.101 -5.551 1.00 98.00 176 PHE A O 1
ATOM 1386 N N . ALA A 1 177 ? 10.093 -0.449 -4.061 1.00 97.12 177 ALA A N 1
ATOM 1387 C CA . ALA A 1 177 ? 8.857 -1.227 -4.108 1.00 97.12 177 ALA A CA 1
ATOM 1388 C C . ALA A 1 177 ? 7.628 -0.410 -3.695 1.00 97.12 177 ALA A C 1
ATOM 1390 O O . ALA A 1 177 ? 6.579 -0.514 -4.331 1.00 97.12 177 ALA A O 1
ATOM 1391 N N . LEU A 1 178 ? 7.759 0.447 -2.678 1.00 97.06 178 LEU A N 1
ATOM 1392 C CA . LEU A 1 178 ? 6.669 1.312 -2.235 1.00 97.06 178 LEU A CA 1
ATOM 1393 C C . LEU A 1 178 ? 6.199 2.261 -3.342 1.00 97.06 178 LEU A C 1
ATOM 1395 O O . LEU A 1 178 ? 5.003 2.428 -3.561 1.00 97.06 178 LEU A O 1
ATOM 1399 N N . GLN A 1 179 ? 7.141 2.873 -4.055 1.00 97.25 179 GLN A N 1
ATOM 1400 C CA . GLN A 1 179 ? 6.811 3.770 -5.158 1.00 97.25 179 GLN A CA 1
ATOM 1401 C C . GLN A 1 179 ? 6.279 3.012 -6.373 1.00 97.25 179 GLN A C 1
ATOM 1403 O O . GLN A 1 179 ? 5.353 3.484 -7.027 1.00 97.25 179 GLN A O 1
ATOM 1408 N N . ALA A 1 180 ? 6.836 1.837 -6.666 1.00 96.81 180 ALA A N 1
ATOM 1409 C CA . ALA A 1 180 ? 6.424 1.018 -7.798 1.00 96.81 180 ALA A CA 1
ATOM 1410 C C . ALA A 1 180 ? 4.990 0.493 -7.671 1.00 96.81 180 ALA A C 1
ATOM 1412 O O . ALA A 1 180 ? 4.247 0.493 -8.644 1.00 96.81 180 ALA A O 1
ATOM 1413 N N . THR A 1 181 ? 4.597 0.106 -6.458 1.00 94.88 181 THR A N 1
ATOM 1414 C CA . THR A 1 181 ? 3.256 -0.416 -6.137 1.00 94.88 181 THR A CA 1
ATOM 1415 C C . THR A 1 181 ? 2.211 0.679 -5.906 1.00 94.88 181 THR A C 1
ATOM 1417 O O . THR A 1 181 ? 1.080 0.386 -5.529 1.00 94.88 181 THR A O 1
ATOM 1420 N N . SER A 1 182 ? 2.573 1.951 -6.087 1.00 93.12 182 SER A N 1
ATOM 1421 C CA . SER A 1 182 ? 1.647 3.066 -5.917 1.00 93.12 182 SER A CA 1
ATOM 1422 C C . SER A 1 182 ? 0.583 3.066 -7.015 1.00 93.12 182 SER A C 1
ATOM 1424 O O . SER A 1 182 ? 0.904 2.959 -8.197 1.00 93.12 182 SER A O 1
ATOM 1426 N N . ASP A 1 183 ? -0.674 3.250 -6.618 1.00 92.06 183 ASP A N 1
ATOM 1427 C CA . ASP A 1 183 ? -1.816 3.311 -7.537 1.00 92.06 183 ASP A CA 1
ATOM 1428 C C . ASP A 1 183 ? -2.130 4.753 -7.988 1.00 92.06 183 ASP A C 1
ATOM 1430 O O . ASP A 1 183 ? -3.232 5.049 -8.455 1.00 92.06 183 ASP A O 1
ATOM 1434 N N . ILE A 1 184 ? -1.191 5.693 -7.817 1.00 91.62 184 ILE A N 1
ATOM 1435 C CA . ILE A 1 184 ? -1.395 7.069 -8.278 1.00 91.62 184 ILE A CA 1
ATOM 1436 C C . ILE A 1 184 ? -1.544 7.103 -9.811 1.00 91.62 184 ILE A C 1
ATOM 1438 O O . ILE A 1 184 ? -0.805 6.409 -10.518 1.00 91.62 184 ILE A O 1
ATOM 1442 N N . PRO A 1 185 ? -2.453 7.928 -10.361 1.00 90.94 185 PRO A N 1
ATOM 1443 C CA . PRO A 1 185 ? -2.622 8.027 -11.806 1.00 90.94 185 PRO A CA 1
ATOM 1444 C C . PRO A 1 185 ? -1.302 8.346 -12.518 1.00 90.94 185 PRO A C 1
ATOM 1446 O O . PRO A 1 185 ? -0.610 9.303 -12.172 1.00 90.94 185 PRO A O 1
ATOM 1449 N N . GLY A 1 186 ? -0.948 7.538 -13.521 1.00 89.94 186 GLY A N 1
ATOM 1450 C CA . GLY A 1 186 ? 0.275 7.729 -14.305 1.00 89.94 186 GLY A CA 1
ATOM 1451 C C . GLY A 1 186 ? 1.574 7.311 -13.602 1.00 89.94 186 GLY A C 1
ATOM 1452 O O . GLY A 1 186 ? 2.648 7.747 -14.024 1.00 89.94 186 GLY A O 1
ATOM 1453 N N . ASN A 1 187 ? 1.519 6.456 -12.569 1.00 94.38 187 ASN A N 1
ATOM 1454 C CA . ASN A 1 187 ? 2.707 6.013 -11.822 1.00 94.38 187 ASN A CA 1
ATOM 1455 C C . ASN A 1 187 ? 3.808 5.378 -12.701 1.00 94.38 187 ASN A C 1
ATOM 1457 O O . ASN A 1 187 ? 4.979 5.412 -12.329 1.00 94.38 187 ASN A O 1
ATOM 1461 N N . VAL A 1 188 ? 3.485 4.877 -13.900 1.00 95.69 188 VAL A N 1
ATOM 1462 C CA . VAL A 1 188 ? 4.487 4.398 -14.873 1.00 95.69 188 VAL A CA 1
ATOM 1463 C C . VAL A 1 188 ? 5.593 5.432 -15.136 1.00 95.69 188 VAL A C 1
ATOM 1465 O O . VAL A 1 188 ? 6.767 5.075 -15.202 1.00 95.69 188 VAL A O 1
ATOM 1468 N N . VAL A 1 189 ? 5.255 6.727 -15.177 1.00 94.75 189 VAL A N 1
ATOM 1469 C CA . VAL A 1 189 ? 6.227 7.817 -15.371 1.00 94.75 189 VAL A CA 1
ATOM 1470 C C . VAL A 1 189 ? 7.178 7.928 -14.178 1.00 94.75 189 VAL A C 1
ATOM 1472 O O . VAL A 1 189 ? 8.368 8.191 -14.342 1.00 94.75 189 VAL A O 1
ATOM 1475 N N . ASN A 1 190 ? 6.670 7.720 -12.964 1.00 94.56 190 ASN A N 1
ATOM 1476 C CA . ASN A 1 190 ? 7.484 7.715 -11.755 1.00 94.56 190 ASN A CA 1
ATOM 1477 C C . ASN A 1 190 ? 8.435 6.505 -11.736 1.00 94.56 190 ASN A C 1
ATOM 1479 O O . ASN A 1 190 ? 9.629 6.662 -11.490 1.00 94.56 190 ASN A O 1
ATOM 1483 N N . VAL A 1 191 ? 7.945 5.316 -12.095 1.00 96.38 191 VAL A N 1
ATOM 1484 C CA . VAL A 1 191 ? 8.771 4.100 -12.190 1.00 96.38 191 VAL A CA 1
ATOM 1485 C C . VAL A 1 191 ? 9.863 4.238 -13.258 1.00 96.38 191 VAL A C 1
ATOM 1487 O O . VAL A 1 191 ? 11.012 3.870 -13.012 1.00 96.38 191 VAL A O 1
ATOM 1490 N N . GLN A 1 192 ? 9.555 4.854 -14.403 1.00 96.12 192 GLN A N 1
ATOM 1491 C CA . GLN A 1 192 ? 10.548 5.177 -15.432 1.00 96.12 192 GLN A CA 1
ATOM 1492 C C . GLN A 1 192 ? 11.646 6.118 -14.916 1.00 96.12 192 GLN A C 1
ATOM 1494 O O . GLN A 1 192 ? 12.820 5.904 -15.212 1.00 96.12 192 GLN A O 1
ATOM 1499 N N . LYS A 1 193 ? 11.306 7.129 -14.105 1.00 96.12 193 LYS A N 1
ATOM 1500 C CA . LYS A 1 193 ? 12.314 7.997 -13.465 1.00 96.12 193 LYS A CA 1
ATOM 1501 C C . LYS A 1 193 ? 13.197 7.216 -12.491 1.00 96.12 193 LYS A C 1
ATOM 1503 O O . LYS A 1 193 ? 14.406 7.437 -12.453 1.00 96.12 193 LYS A O 1
ATOM 1508 N N . LEU A 1 194 ? 12.616 6.280 -11.740 1.00 96.88 194 LEU A N 1
ATOM 1509 C CA . LEU A 1 194 ? 13.348 5.453 -10.778 1.00 96.88 194 LEU A CA 1
ATOM 1510 C C . LEU A 1 194 ? 14.345 4.491 -11.439 1.00 96.88 194 LEU A C 1
ATOM 1512 O O . LEU A 1 194 ? 15.346 4.158 -10.811 1.00 96.88 194 LEU A O 1
ATOM 1516 N N . LEU A 1 195 ? 14.148 4.111 -12.708 1.00 95.56 195 LEU A N 1
ATOM 1517 C CA . LEU A 1 195 ? 15.161 3.365 -13.469 1.00 95.56 195 LEU A CA 1
ATOM 1518 C C . LEU A 1 195 ? 16.466 4.142 -13.659 1.00 95.56 195 LEU A C 1
ATOM 1520 O O . LEU A 1 195 ? 17.533 3.537 -13.724 1.00 95.56 195 LEU A O 1
ATOM 1524 N N . ALA A 1 196 ? 16.384 5.470 -13.750 1.00 94.81 196 ALA A N 1
ATOM 1525 C CA . ALA A 1 196 ? 17.546 6.345 -13.874 1.00 94.81 196 ALA A CA 1
ATOM 1526 C C . ALA A 1 196 ? 18.124 6.764 -12.511 1.00 94.81 196 ALA A C 1
ATOM 1528 O O . ALA A 1 196 ? 19.096 7.518 -12.453 1.00 94.81 196 ALA A O 1
ATOM 1529 N N . HIS A 1 197 ? 17.525 6.315 -11.406 1.00 97.31 197 HIS A N 1
ATOM 1530 C CA . HIS A 1 197 ? 17.954 6.706 -10.074 1.00 97.31 197 HIS A CA 1
ATOM 1531 C C . HIS A 1 197 ? 19.346 6.121 -9.758 1.00 97.31 197 HIS A C 1
ATOM 1533 O O . HIS A 1 197 ? 19.554 4.932 -9.997 1.00 97.31 197 HIS A O 1
ATOM 1539 N N . PRO A 1 198 ? 20.289 6.875 -9.153 1.00 95.12 198 PRO A N 1
ATOM 1540 C CA . PRO A 1 198 ? 21.650 6.386 -8.878 1.00 95.12 198 PRO A CA 1
ATOM 1541 C C . PRO A 1 198 ? 21.701 5.125 -8.009 1.00 95.12 198 PRO A C 1
ATOM 1543 O O . PRO A 1 198 ? 22.609 4.306 -8.121 1.00 95.12 198 PRO A O 1
ATOM 1546 N N . ALA A 1 199 ? 20.707 4.959 -7.135 1.00 95.44 199 ALA A N 1
ATOM 1547 C CA . ALA A 1 199 ? 20.573 3.761 -6.319 1.00 95.44 199 ALA A CA 1
ATOM 1548 C C . ALA A 1 199 ? 19.937 2.574 -7.061 1.00 95.44 199 ALA A C 1
ATOM 1550 O O . ALA A 1 199 ? 19.862 1.503 -6.470 1.00 95.44 199 ALA A O 1
ATOM 1551 N N . PHE A 1 200 ? 19.477 2.700 -8.307 1.00 96.75 200 PHE A N 1
ATOM 1552 C CA . PHE A 1 200 ? 18.964 1.581 -9.098 1.00 96.75 200 PHE A CA 1
ATOM 1553 C C . PHE A 1 200 ? 20.087 0.944 -9.928 1.00 96.75 200 PHE A C 1
ATOM 1555 O O . PHE A 1 200 ? 20.930 1.628 -10.495 1.00 96.75 200 PHE A O 1
ATOM 1562 N N . ASP A 1 201 ? 20.110 -0.385 -9.987 1.00 94.38 201 ASP A N 1
ATOM 1563 C CA . ASP A 1 201 ? 21.046 -1.139 -10.820 1.00 94.38 201 ASP A CA 1
ATOM 1564 C C . ASP A 1 201 ? 20.311 -2.334 -11.422 1.00 94.38 201 ASP A C 1
ATOM 1566 O O . ASP A 1 201 ? 19.910 -3.252 -10.703 1.00 94.38 201 ASP A O 1
ATOM 1570 N N . MET A 1 202 ? 20.163 -2.314 -12.747 1.00 94.25 202 MET A N 1
ATOM 1571 C CA . MET A 1 202 ? 19.479 -3.346 -13.527 1.00 94.25 202 MET A CA 1
ATOM 1572 C C . MET A 1 202 ? 20.180 -4.713 -13.445 1.00 94.25 202 MET A C 1
ATOM 1574 O O . MET A 1 202 ? 19.553 -5.744 -13.670 1.00 94.25 202 MET A O 1
ATOM 1578 N N . ARG A 1 203 ? 21.477 -4.755 -13.104 1.00 93.25 203 ARG A N 1
ATOM 1579 C CA . ARG A 1 203 ? 22.208 -6.020 -12.918 1.00 93.25 203 ARG A CA 1
ATOM 1580 C C . ARG A 1 203 ? 21.866 -6.712 -11.608 1.00 93.25 203 ARG A C 1
ATOM 1582 O O . ARG A 1 203 ? 22.182 -7.889 -11.450 1.00 93.25 203 ARG A O 1
ATOM 1589 N N . ASN A 1 204 ? 21.249 -6.000 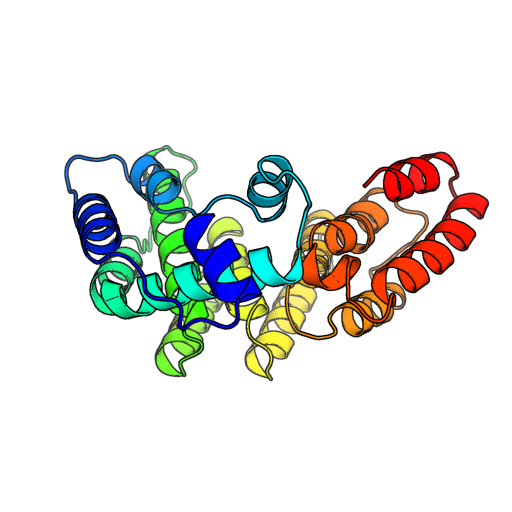-10.669 1.00 93.69 204 ASN A N 1
ATOM 1590 C CA . ASN A 1 204 ? 20.914 -6.538 -9.368 1.00 93.69 204 ASN A CA 1
ATOM 1591 C C . ASN A 1 204 ? 19.457 -7.045 -9.339 1.00 93.69 204 ASN A C 1
ATOM 1593 O O . ASN A 1 204 ? 18.533 -6.226 -9.319 1.00 93.69 204 ASN A O 1
ATOM 1597 N N . PRO A 1 205 ? 19.228 -8.371 -9.251 1.00 92.94 205 PRO A N 1
ATOM 1598 C CA . PRO A 1 205 ? 17.885 -8.945 -9.319 1.00 92.94 205 PRO A CA 1
ATOM 1599 C C . PRO A 1 205 ? 16.926 -8.395 -8.261 1.00 92.94 205 PRO A C 1
ATOM 1601 O O . PRO A 1 205 ? 15.773 -8.119 -8.567 1.00 92.94 205 PRO A O 1
ATOM 1604 N N . ASN A 1 206 ? 17.393 -8.160 -7.032 1.00 92.12 206 ASN A N 1
ATOM 1605 C CA . ASN A 1 206 ? 16.536 -7.664 -5.951 1.00 92.12 206 ASN A CA 1
ATOM 1606 C C . ASN A 1 206 ? 16.000 -6.253 -6.242 1.00 92.12 206 ASN A C 1
ATOM 1608 O O . ASN A 1 206 ? 14.840 -5.968 -5.941 1.00 92.12 206 ASN A O 1
ATOM 1612 N N . LYS A 1 207 ? 16.801 -5.387 -6.880 1.00 93.81 207 LYS A N 1
ATOM 1613 C CA . LYS A 1 207 ? 16.349 -4.055 -7.321 1.00 93.81 207 LYS A CA 1
ATOM 1614 C C . LYS A 1 207 ? 15.357 -4.162 -8.471 1.00 93.81 207 LYS A C 1
ATOM 1616 O O . LYS A 1 207 ? 14.337 -3.478 -8.443 1.00 93.81 207 LYS A O 1
ATOM 1621 N N . VAL A 1 208 ? 15.617 -5.052 -9.432 1.00 95.75 208 VAL A N 1
ATOM 1622 C CA . VAL A 1 208 ? 14.693 -5.333 -10.540 1.00 95.75 208 VAL A CA 1
ATOM 1623 C C . VAL A 1 208 ? 13.349 -5.829 -10.008 1.00 95.75 208 VAL A C 1
ATOM 1625 O O . VAL A 1 208 ? 12.315 -5.276 -10.368 1.00 95.75 208 VAL A O 1
ATOM 1628 N N . TYR A 1 209 ? 13.336 -6.802 -9.096 1.00 95.00 209 TYR A N 1
ATOM 1629 C CA . TYR A 1 209 ? 12.097 -7.304 -8.501 1.00 95.00 209 TYR A CA 1
ATOM 1630 C C . TYR A 1 209 ? 11.381 -6.251 -7.660 1.00 95.00 209 TYR A C 1
ATOM 1632 O O . TYR A 1 209 ? 10.159 -6.155 -7.728 1.00 95.00 209 TYR A O 1
ATOM 1640 N N . SER A 1 210 ? 12.123 -5.433 -6.911 1.00 95.31 210 SER A N 1
ATOM 1641 C CA . SER A 1 210 ? 11.527 -4.374 -6.096 1.00 95.31 210 SER A CA 1
ATOM 1642 C C . SER A 1 210 ? 10.858 -3.303 -6.955 1.00 95.31 210 SER A C 1
ATOM 1644 O O . SER A 1 210 ? 9.735 -2.914 -6.663 1.00 95.31 210 SER A O 1
ATOM 1646 N N . LEU A 1 211 ? 11.509 -2.847 -8.030 1.00 96.75 211 LEU A N 1
ATOM 1647 C CA . LEU A 1 211 ? 10.974 -1.781 -8.877 1.00 96.75 211 LEU A CA 1
ATOM 1648 C C . LEU A 1 211 ? 10.033 -2.313 -9.968 1.00 96.75 211 LEU A C 1
ATOM 1650 O O . LEU A 1 211 ? 8.876 -1.920 -10.038 1.00 96.75 211 LEU A O 1
ATOM 1654 N N . ILE A 1 212 ? 10.510 -3.215 -10.823 1.00 96.56 212 ILE A N 1
ATOM 1655 C CA . ILE A 1 212 ? 9.748 -3.708 -11.979 1.00 96.56 212 ILE A CA 1
ATOM 1656 C C . ILE A 1 212 ? 8.684 -4.706 -11.537 1.00 96.56 212 ILE A C 1
ATOM 1658 O O . ILE A 1 212 ? 7.521 -4.581 -11.912 1.00 96.56 212 ILE A O 1
ATOM 1662 N N . GLY A 1 213 ? 9.066 -5.663 -10.686 1.00 93.38 213 GLY A N 1
ATOM 1663 C CA . GLY A 1 213 ? 8.111 -6.608 -10.104 1.00 93.38 213 GLY A CA 1
ATOM 1664 C C . GLY A 1 213 ? 7.064 -5.902 -9.238 1.00 93.38 213 GLY A C 1
ATOM 1665 O O . GLY A 1 213 ? 5.887 -6.240 -9.311 1.00 93.38 213 GLY A O 1
ATOM 1666 N N . GLY A 1 214 ? 7.471 -4.876 -8.481 1.00 93.44 214 GLY A N 1
ATOM 1667 C CA . GLY A 1 214 ? 6.553 -4.014 -7.735 1.00 93.44 214 GLY A CA 1
ATOM 1668 C C . GLY A 1 214 ? 5.550 -3.285 -8.633 1.00 93.44 214 GLY A C 1
ATOM 1669 O O . GLY A 1 214 ? 4.369 -3.249 -8.305 1.00 93.44 214 GLY A O 1
ATOM 1670 N N . PHE A 1 215 ? 5.986 -2.770 -9.788 1.00 96.38 215 PHE A N 1
ATOM 1671 C CA . PHE A 1 215 ? 5.104 -2.091 -10.743 1.00 96.38 215 PHE A CA 1
ATOM 1672 C C . PHE A 1 215 ? 4.056 -3.035 -11.339 1.00 96.38 215 PHE A C 1
ATOM 1674 O O . PHE A 1 215 ? 2.881 -2.682 -11.390 1.00 96.38 215 PHE A O 1
ATOM 1681 N N . CYS A 1 216 ? 4.452 -4.260 -11.701 1.00 93.75 216 CYS A N 1
ATOM 1682 C CA . CYS A 1 216 ? 3.510 -5.292 -12.154 1.00 93.75 216 CYS A CA 1
ATOM 1683 C C . CYS A 1 216 ? 2.494 -5.655 -11.052 1.00 93.75 216 CYS A C 1
ATOM 1685 O O . CYS A 1 216 ? 1.361 -6.027 -11.335 1.00 93.75 216 CYS A O 1
ATOM 1687 N N . GLY A 1 217 ? 2.876 -5.481 -9.781 1.00 90.94 217 GLY A N 1
ATOM 1688 C CA . GLY A 1 217 ? 2.007 -5.652 -8.617 1.00 90.94 217 GLY A CA 1
ATOM 1689 C C . GLY A 1 217 ? 0.980 -4.535 -8.377 1.00 90.94 217 GLY A C 1
ATOM 1690 O O . GLY A 1 217 ? 0.192 -4.675 -7.444 1.00 90.94 217 GLY A O 1
ATOM 1691 N N . SER A 1 218 ? 0.965 -3.455 -9.173 1.00 93.19 218 SER A N 1
ATOM 1692 C CA . SER A 1 218 ? -0.122 -2.460 -9.220 1.00 93.19 218 SER A CA 1
ATOM 1693 C C . SER A 1 218 ? -0.961 -2.705 -10.483 1.00 93.19 218 SER A C 1
ATOM 1695 O O . SER A 1 218 ? -0.617 -2.193 -11.553 1.00 93.19 218 SER A O 1
ATOM 1697 N N . PRO A 1 219 ? -2.066 -3.477 -10.404 1.00 93.75 219 PRO A N 1
ATOM 1698 C CA . PRO A 1 219 ? -2.833 -3.863 -11.587 1.00 93.75 219 PRO A CA 1
ATOM 1699 C C . PRO A 1 219 ? -3.372 -2.671 -12.374 1.00 93.75 219 PRO A C 1
ATOM 1701 O O . PRO A 1 219 ? -3.322 -2.679 -13.599 1.00 93.75 219 PRO A O 1
ATOM 1704 N N . VAL A 1 220 ? -3.841 -1.627 -11.682 1.00 94.69 220 VAL A N 1
ATOM 1705 C CA . VAL A 1 220 ? -4.374 -0.414 -12.322 1.00 94.69 220 VAL A CA 1
ATOM 1706 C C . VAL A 1 220 ? -3.302 0.351 -13.104 1.00 94.69 220 VAL A C 1
ATOM 1708 O O . VAL A 1 220 ? -3.577 0.887 -14.174 1.00 94.69 220 VAL A O 1
ATOM 1711 N N . SER A 1 221 ? -2.060 0.370 -12.609 1.00 95.00 221 SER A N 1
ATOM 1712 C CA . SER A 1 221 ? -0.950 1.044 -13.290 1.00 95.00 221 SER A CA 1
ATOM 1713 C C . SER A 1 221 ? -0.381 0.195 -14.425 1.00 95.00 221 SER A C 1
ATOM 1715 O O . SER A 1 221 ? -0.055 0.717 -15.491 1.00 95.00 221 SER A O 1
ATOM 1717 N N . PHE A 1 222 ? -0.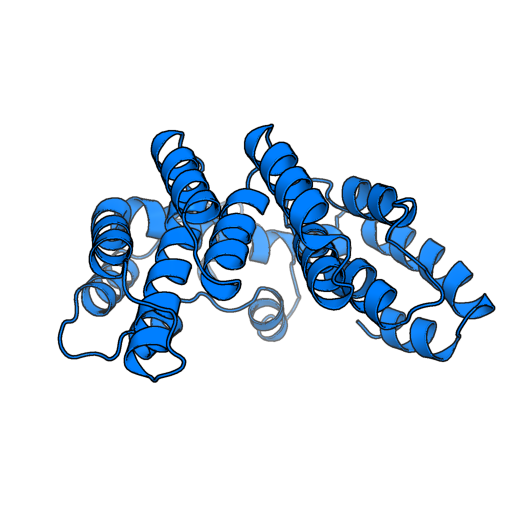250 -1.114 -14.206 1.00 96.00 222 PHE A N 1
ATOM 1718 C CA . PHE A 1 222 ? 0.329 -2.031 -15.181 1.00 96.00 222 PHE A CA 1
ATOM 1719 C C . PHE A 1 222 ? -0.611 -2.287 -16.366 1.00 96.00 222 PHE A C 1
ATOM 1721 O O . PHE A 1 222 ? -0.192 -2.197 -17.522 1.00 96.00 222 PHE A O 1
ATOM 1728 N N . HIS A 1 223 ? -1.894 -2.524 -16.092 1.00 95.50 223 HIS A N 1
ATOM 1729 C CA . HIS A 1 223 ? -2.923 -2.763 -17.104 1.00 95.50 223 HIS A CA 1
ATOM 1730 C C . HIS A 1 223 ? -3.629 -1.476 -17.555 1.00 95.50 223 HIS A C 1
ATOM 1732 O O . HIS A 1 223 ? -4.769 -1.532 -18.019 1.00 95.50 223 HIS A O 1
ATOM 1738 N N . ALA A 1 224 ? -2.967 -0.321 -17.431 1.00 95.31 224 ALA A N 1
ATOM 1739 C CA . ALA A 1 224 ? -3.511 0.958 -17.873 1.00 95.31 224 ALA A CA 1
ATOM 1740 C C . ALA A 1 224 ? -4.043 0.867 -19.316 1.00 95.31 224 ALA A C 1
ATOM 1742 O O . ALA A 1 224 ? -3.391 0.306 -20.203 1.00 95.31 224 ALA A O 1
ATOM 1743 N N . LYS A 1 225 ? -5.231 1.438 -19.563 1.00 93.81 225 LYS A N 1
ATOM 1744 C CA . LYS A 1 225 ? -5.959 1.311 -20.846 1.00 93.81 225 LYS A CA 1
ATOM 1745 C C . LYS A 1 225 ? -5.184 1.800 -22.070 1.00 93.81 225 LYS A C 1
ATOM 1747 O O . LYS A 1 225 ? -5.473 1.374 -23.183 1.00 93.81 225 LYS A O 1
ATOM 1752 N N . ASP A 1 226 ? -4.232 2.707 -21.876 1.00 95.00 226 ASP A N 1
ATOM 1753 C CA . ASP A 1 226 ? -3.366 3.229 -22.936 1.00 95.00 226 ASP A CA 1
ATOM 1754 C C . ASP A 1 226 ? -2.227 2.264 -23.325 1.00 95.00 226 ASP A C 1
ATOM 1756 O O . ASP A 1 226 ? -1.469 2.538 -24.256 1.00 95.00 226 ASP A O 1
ATOM 1760 N N . GLY A 1 227 ? -2.097 1.135 -22.620 1.00 95.56 227 GLY A N 1
ATOM 1761 C CA . GLY A 1 227 ? -1.064 0.127 -22.828 1.00 95.56 227 GLY A CA 1
ATOM 1762 C C . GLY A 1 227 ? 0.332 0.550 -22.362 1.00 95.56 227 GLY A C 1
ATOM 1763 O O . GLY A 1 227 ? 1.308 -0.151 -22.648 1.00 95.56 227 GLY A O 1
ATOM 1764 N N . SER A 1 228 ? 0.453 1.676 -21.651 1.00 96.19 228 SER A N 1
ATOM 1765 C CA . SER A 1 228 ? 1.738 2.230 -21.211 1.00 96.19 228 SER A CA 1
ATOM 1766 C C . SER A 1 228 ? 2.518 1.275 -20.306 1.00 96.19 228 SER A C 1
ATOM 1768 O O . SER A 1 228 ? 3.732 1.146 -20.473 1.00 96.19 228 SER A O 1
ATOM 1770 N N . GLY A 1 229 ? 1.839 0.552 -19.410 1.00 96.06 229 GLY A N 1
ATOM 1771 C CA . GLY A 1 229 ? 2.475 -0.431 -18.531 1.00 96.06 229 GLY A CA 1
ATOM 1772 C C . GLY A 1 229 ? 3.075 -1.621 -19.287 1.00 96.06 229 GLY A C 1
ATOM 1773 O O . GLY A 1 229 ? 4.223 -1.988 -19.034 1.00 96.06 229 GLY A O 1
ATOM 1774 N N . TYR A 1 230 ? 2.372 -2.161 -20.288 1.00 96.62 230 TYR A N 1
ATOM 1775 C CA . TYR A 1 230 ? 2.901 -3.238 -21.136 1.00 96.62 230 TYR A CA 1
ATOM 1776 C C . TYR A 1 230 ? 4.064 -2.775 -22.008 1.00 96.62 230 TYR A C 1
ATOM 1778 O O . TYR A 1 230 ? 5.061 -3.485 -22.140 1.00 96.62 230 TYR A O 1
ATOM 1786 N N . LYS A 1 231 ? 3.957 -1.573 -22.592 1.00 96.88 231 LYS A N 1
ATOM 1787 C CA . LYS A 1 231 ? 5.043 -0.981 -23.380 1.00 96.88 231 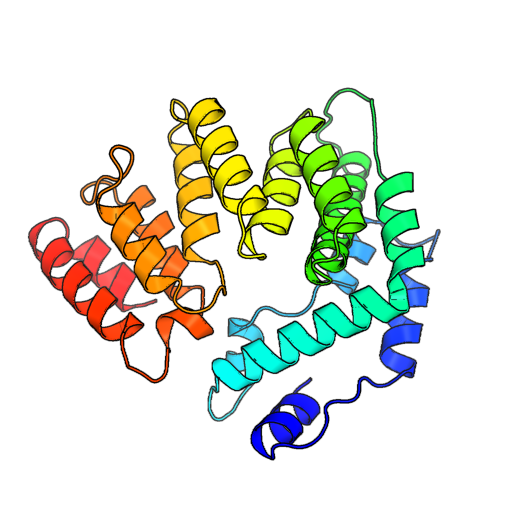LYS A CA 1
ATOM 1788 C C . LYS A 1 231 ? 6.302 -0.833 -22.526 1.00 96.88 231 LYS A C 1
ATOM 1790 O O . LYS A 1 231 ? 7.375 -1.264 -22.941 1.00 96.88 231 LYS A O 1
ATOM 1795 N N . PHE A 1 232 ? 6.149 -0.277 -21.325 1.00 96.31 232 PHE A N 1
ATOM 1796 C CA . PHE A 1 232 ? 7.233 -0.134 -20.361 1.00 96.31 232 PHE A CA 1
ATOM 1797 C C . PHE A 1 232 ? 7.872 -1.485 -20.013 1.00 96.31 232 PHE A C 1
ATOM 1799 O O . PHE A 1 232 ? 9.093 -1.624 -20.092 1.00 96.31 232 PHE A O 1
ATOM 1806 N N . LEU A 1 233 ? 7.062 -2.498 -19.689 1.00 96.25 233 LEU A N 1
ATOM 1807 C CA . LEU A 1 233 ? 7.570 -3.832 -19.374 1.00 96.25 233 LEU A CA 1
ATOM 1808 C C . LEU A 1 233 ? 8.339 -4.439 -20.553 1.00 96.25 233 LEU A C 1
ATOM 1810 O O . LEU A 1 233 ? 9.429 -4.967 -20.354 1.00 96.25 233 LEU A O 1
ATOM 1814 N N . GLY A 1 234 ? 7.821 -4.312 -21.779 1.00 96.00 234 GLY A N 1
ATOM 1815 C CA . GLY A 1 234 ? 8.492 -4.791 -22.988 1.00 96.00 234 GLY A CA 1
ATOM 1816 C C . GLY A 1 234 ? 9.870 -4.154 -23.195 1.00 96.00 234 GLY A C 1
ATOM 1817 O O . GLY A 1 234 ? 10.846 -4.855 -23.462 1.00 96.00 234 GLY A O 1
ATOM 1818 N N . GLU A 1 235 ? 9.984 -2.837 -23.006 1.00 95.12 235 GLU A N 1
ATOM 1819 C CA . GLU A 1 235 ? 11.262 -2.114 -23.099 1.00 95.12 235 GLU A CA 1
ATOM 1820 C C . GLU A 1 235 ? 12.274 -2.571 -22.037 1.00 95.12 235 GLU A C 1
ATOM 1822 O O . GLU A 1 235 ? 13.468 -2.698 -22.327 1.00 95.12 235 GLU A O 1
ATOM 1827 N N . VAL A 1 236 ? 11.808 -2.839 -20.814 1.00 94.94 236 VAL A N 1
ATOM 1828 C CA . VAL A 1 236 ? 12.646 -3.333 -19.713 1.00 94.94 236 VAL A CA 1
ATOM 1829 C C . VAL A 1 236 ? 13.078 -4.780 -19.952 1.00 94.94 236 VAL A C 1
ATOM 1831 O O . VAL A 1 236 ? 14.251 -5.104 -19.771 1.00 94.94 236 VAL A O 1
ATOM 1834 N N . VAL A 1 237 ? 12.172 -5.641 -20.412 1.00 94.69 237 VAL A N 1
ATOM 1835 C CA . VAL A 1 237 ? 12.442 -7.051 -20.729 1.00 94.69 237 VAL A CA 1
ATOM 1836 C C . VAL A 1 237 ? 13.501 -7.180 -21.821 1.00 94.69 237 VAL A C 1
ATOM 1838 O O . VAL A 1 237 ? 14.441 -7.954 -21.664 1.00 94.69 237 VAL A O 1
ATOM 1841 N N . LEU A 1 238 ? 13.436 -6.368 -22.882 1.00 94.69 238 LEU A N 1
ATOM 1842 C CA . LEU A 1 238 ? 14.456 -6.366 -23.942 1.00 94.69 238 LEU A CA 1
ATOM 1843 C C . LEU A 1 238 ? 15.855 -5.973 -23.441 1.00 94.69 238 LEU A C 1
ATOM 1845 O O . LEU A 1 238 ? 16.866 -6.374 -24.026 1.00 94.69 238 LEU A O 1
ATOM 1849 N N . GLN A 1 239 ? 15.931 -5.165 -22.382 1.00 94.75 239 GLN A N 1
ATOM 1850 C CA . GLN A 1 239 ? 17.195 -4.822 -21.729 1.00 94.75 239 GLN A CA 1
ATOM 1851 C C . GLN A 1 239 ? 17.651 -5.938 -20.788 1.00 94.75 239 GLN A C 1
ATOM 1853 O O . GLN A 1 239 ? 18.814 -6.340 -20.836 1.00 94.75 239 GLN A O 1
ATOM 1858 N N . LEU A 1 240 ? 16.738 -6.455 -19.960 1.00 94.44 240 LEU A N 1
ATOM 1859 C CA . LEU A 1 240 ? 17.013 -7.525 -19.007 1.00 94.44 240 LEU A CA 1
ATOM 1860 C C . LEU A 1 240 ? 17.438 -8.811 -19.697 1.00 94.44 240 LEU A C 1
ATOM 1862 O O . LEU A 1 240 ? 18.362 -9.449 -19.217 1.00 94.44 240 LEU A O 1
ATOM 1866 N N . ASP A 1 241 ? 16.844 -9.166 -20.832 1.00 95.00 241 ASP A N 1
ATOM 1867 C CA . ASP A 1 241 ? 17.196 -10.381 -21.568 1.00 95.00 241 ASP A CA 1
ATOM 1868 C C . ASP A 1 241 ? 18.679 -10.399 -21.982 1.00 95.00 241 ASP A C 1
ATOM 1870 O O . ASP A 1 241 ? 19.347 -11.425 -21.911 1.00 95.00 241 ASP A O 1
ATOM 1874 N N . LYS A 1 242 ? 19.260 -9.231 -22.284 1.00 95.38 242 LYS A N 1
ATOM 1875 C CA . LYS A 1 242 ? 20.693 -9.099 -22.609 1.00 95.38 242 LYS A CA 1
ATOM 1876 C C . LYS A 1 242 ? 21.611 -9.196 -21.388 1.00 95.38 242 LYS A C 1
ATOM 1878 O O . LYS A 1 242 ? 22.799 -9.468 -21.543 1.00 95.38 242 LYS A O 1
ATOM 1883 N N . ILE A 1 243 ? 21.097 -8.902 -20.193 1.00 94.25 243 ILE A N 1
ATOM 1884 C CA . ILE A 1 243 ? 21.872 -8.819 -18.945 1.00 94.25 243 ILE A CA 1
ATOM 1885 C C . ILE A 1 243 ? 21.739 -10.116 -18.144 1.00 94.25 243 ILE A C 1
ATOM 1887 O O . ILE A 1 243 ? 22.728 -10.671 -17.671 1.00 94.25 243 ILE A O 1
ATOM 1891 N N . ASN A 1 244 ? 20.502 -10.563 -17.954 1.00 93.31 244 ASN A N 1
ATOM 1892 C CA . ASN A 1 244 ? 20.114 -11.726 -17.181 1.00 93.31 244 ASN A CA 1
ATOM 1893 C C . ASN A 1 244 ? 18.765 -12.287 -17.697 1.00 93.31 244 ASN A C 1
ATOM 1895 O O . ASN A 1 244 ? 17.700 -11.903 -17.195 1.00 93.31 244 ASN A O 1
ATOM 1899 N N . PRO A 1 245 ? 18.798 -13.235 -18.655 1.00 93.31 245 PRO A N 1
ATOM 1900 C CA . PRO A 1 245 ? 17.598 -13.873 -19.203 1.00 93.31 245 PRO A CA 1
ATOM 1901 C C . PRO A 1 245 ? 16.690 -14.522 -18.148 1.00 93.31 245 PRO A C 1
ATOM 1903 O O . PRO A 1 245 ? 15.473 -14.521 -18.292 1.00 93.31 245 PRO A O 1
ATOM 1906 N N . GLN A 1 246 ? 17.246 -15.052 -17.051 1.00 92.25 246 GLN A N 1
ATOM 1907 C CA . GLN A 1 246 ? 16.445 -15.700 -16.002 1.00 92.25 246 GLN A CA 1
ATOM 1908 C C . GLN A 1 246 ? 15.587 -14.690 -15.231 1.00 92.25 246 GLN A C 1
ATOM 1910 O O . GLN A 1 246 ? 14.412 -14.942 -14.951 1.0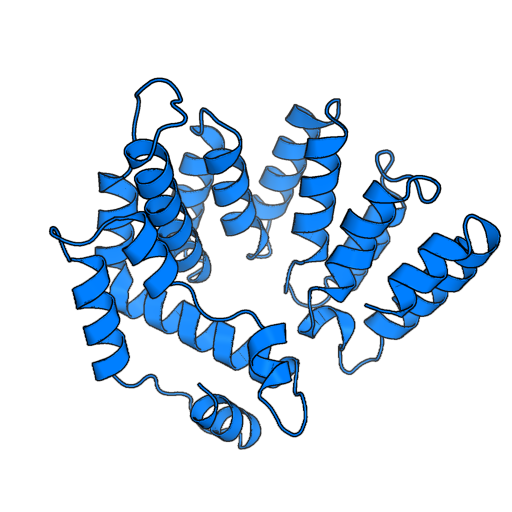0 92.25 246 GLN A O 1
ATOM 1915 N N . VAL A 1 247 ? 16.162 -13.527 -14.912 1.00 91.38 247 VAL A N 1
ATOM 1916 C CA . VAL A 1 247 ? 15.417 -12.422 -14.290 1.00 91.38 247 VAL A CA 1
ATOM 1917 C C . VAL A 1 247 ? 14.365 -11.890 -15.260 1.00 91.38 247 VAL A C 1
ATOM 1919 O O . VAL A 1 247 ? 13.232 -11.663 -14.846 1.00 91.38 247 VAL A O 1
ATOM 1922 N N . SER A 1 248 ? 14.712 -11.765 -16.546 1.00 91.44 248 SER A N 1
ATOM 1923 C CA . SER A 1 248 ? 13.774 -11.377 -17.606 1.00 91.44 248 SER A CA 1
ATOM 1924 C C . SER A 1 248 ? 12.542 -12.291 -17.637 1.00 91.44 248 SER A C 1
ATOM 1926 O O . SER A 1 248 ? 11.419 -11.817 -17.484 1.00 91.44 248 SER A O 1
ATOM 1928 N N . LEU A 1 249 ? 12.744 -13.614 -17.701 1.00 91.31 249 LEU A N 1
ATOM 1929 C CA . LEU A 1 249 ? 11.659 -14.604 -17.677 1.00 91.31 249 LEU A CA 1
ATOM 1930 C C . LEU A 1 249 ? 10.788 -14.504 -16.418 1.00 91.31 249 LEU A C 1
ATOM 1932 O O . LEU A 1 249 ? 9.567 -14.604 -16.502 1.00 91.31 249 LEU A O 1
ATOM 1936 N N . THR A 1 250 ? 11.405 -14.279 -15.257 1.00 89.62 250 THR A N 1
ATOM 1937 C CA . THR A 1 250 ? 10.677 -14.144 -13.985 1.00 89.62 250 THR A CA 1
ATOM 1938 C C . THR A 1 250 ? 9.794 -12.898 -13.967 1.00 89.62 250 THR A C 1
ATOM 1940 O O . THR A 1 250 ? 8.694 -12.934 -13.425 1.00 89.62 250 THR A O 1
ATOM 1943 N N . VAL A 1 251 ? 10.271 -11.800 -14.555 1.00 87.94 251 VAL A N 1
ATOM 1944 C CA . VAL A 1 251 ? 9.527 -10.541 -14.679 1.00 87.94 251 VAL A CA 1
ATOM 1945 C C . VAL A 1 251 ? 8.376 -10.665 -15.682 1.00 87.94 251 VAL A C 1
ATOM 1947 O O . VAL A 1 251 ? 7.304 -10.143 -15.413 1.00 87.94 251 VAL A O 1
ATOM 1950 N N . ILE A 1 252 ? 8.563 -11.386 -16.793 1.00 87.38 252 ILE A N 1
ATOM 1951 C CA . ILE A 1 252 ? 7.494 -11.653 -17.776 1.00 87.38 252 ILE A CA 1
ATOM 1952 C C . ILE A 1 252 ? 6.356 -12.482 -17.165 1.00 87.38 252 ILE A C 1
ATOM 1954 O O . ILE A 1 252 ? 5.207 -12.326 -17.557 1.00 87.38 252 ILE A O 1
ATOM 1958 N N . ALA A 1 253 ? 6.671 -13.380 -16.229 1.00 85.56 253 ALA A N 1
ATOM 1959 C CA . ALA A 1 253 ? 5.696 -14.268 -15.598 1.00 85.56 253 ALA A CA 1
ATOM 1960 C C . ALA A 1 253 ? 4.868 -13.611 -14.471 1.00 85.56 253 ALA A C 1
ATOM 1962 O O . ALA A 1 253 ? 4.099 -14.314 -13.813 1.00 85.56 253 ALA A O 1
ATOM 1963 N N . LYS A 1 254 ? 5.071 -12.317 -14.197 1.00 75.50 254 LYS A N 1
ATOM 1964 C CA . LYS A 1 254 ? 4.306 -11.537 -13.213 1.00 75.50 254 LYS A CA 1
ATOM 1965 C C . LYS A 1 254 ? 3.021 -10.994 -13.814 1.00 75.50 254 LYS A C 1
ATOM 1967 O O . LYS A 1 254 ? 2.040 -10.968 -13.044 1.00 75.50 254 LYS A O 1
#

pLDDT: mean 95.66, std 2.64, range [75.5, 98.69]

Radius of gyration: 19.13 Å; chains: 1; bounding box: 48×34×49 Å

Secondary structure (DSSP, 8-state):
-HHHHHHHHTTPPP---HHHHHHHHHHHT-SSS-HHHHHHHTPPPPHHHHHHTSSS--HHHHHHHHHHHHHHHHHHTHHHHHHHHHHT---SPP--SHHHHHHHHHHHHHHHHHHTT--HHHHHHHHHHHHH--SHHHHHHHHHHHHTS-SHHHHHHHHHHHHHHTT-HHHHHHHHHHHHT--STTHHHHHHHHHTSTT--TT-HHHHIIIIIHHHT-HHHHT-TTSHHHHHHHHHHHHHHHH-HHHHHHHHT-